Protein AF-A0A3N6ALW3-F1 (afdb_monomer_lite)

Sequence (258 aa):
MSKRPSRTIFATILTILAGVLITAQPRGPVPETGRVGLGVVLRQLGNVGIFLQTTAHPDDENSALLAMLDRGQGINTALLSATRGTGGQNEIGPELFEALSVLRTEELEAVHRFDGTEQYFARAIDFGYSFSVDETYEKWGRTETLSDYVRIIRTVRPDVIVTMRPDGEGGGEHHQAQARITGEAFRLASDPKAFPEQMKDGLRPWQARKLYYTGRYGFRGEPAAPSGITLLPVRTDVYDPLLGATYSEVGSEARSYH

Secondary structure (DSSP, 8-state):
---PPP------------------PPP-SPPSSHHHHHHHHHHHHT---EEEEEESSTT-S-HHHHHIIIIIH--EEEEEES---TTS--SSSS--HHHHHHHHHHHHHHHHHHH-PEEEE-S----S--S-HHHHHHHHTHHHHHHHHHHHHHHH--SEEEE--S--SSS-THHHHHHHHHHHHHHHTT-TTSSHHHHHTT------SEEEE-S----TTPPPPPTT----------EETTTTEEHHHHHHHHHTT-

Radius of gyration: 25.25 Å; chains: 1; bounding box: 99×44×78 Å

pLDDT: mean 89.26, std 14.79, range [43.47, 98.94]

Foldseek 3Di:
DDDDDDPPPPPPPPPPPPPPPPPVDQDAAQDCDDDLNVVLVVLLVVDDAEEEEEFAELVQDQLLVLQCQRSNRNHAYEYEHAELQQQDDDPDDDDHRVSSSVLSVVLSVRLCSRRVYHYHYFQAYCNYKAQELVVSCVRRVLLRSLLRLLLCCLVRQHQEYEAADLDDNDIPCSRNNRLVSNVVSLVCLQPCVRPVVSVVVVGHRHHHNYYYHPLFSPDPPTDHRDPPDDDDDDDQQDADVSSRHGSVSSSVSSSVSD

Structure (mmCIF, N/CA/C/O backbone):
data_AF-A0A3N6ALW3-F1
#
_entry.id   AF-A0A3N6ALW3-F1
#
loop_
_atom_site.group_PDB
_atom_site.id
_atom_site.type_symbol
_atom_site.label_atom_id
_atom_site.label_alt_id
_atom_site.label_comp_id
_atom_site.label_asym_id
_atom_site.label_entity_id
_atom_site.label_seq_id
_atom_site.pdbx_PDB_ins_code
_atom_site.Cartn_x
_atom_site.Cartn_y
_atom_site.Cartn_z
_atom_site.occupancy
_atom_site.B_iso_or_equiv
_atom_site.auth_seq_id
_atom_site.auth_comp_id
_atom_site.auth_asym_id
_atom_site.auth_atom_id
_atom_site.pdbx_PDB_model_num
ATOM 1 N N . MET A 1 1 ? 74.517 -5.606 -59.767 1.00 46.41 1 MET A N 1
ATOM 2 C CA . MET A 1 1 ? 74.178 -4.703 -58.646 1.00 46.41 1 MET A CA 1
ATOM 3 C C . MET A 1 1 ? 72.728 -4.282 -58.793 1.00 46.41 1 MET A C 1
ATOM 5 O O . MET A 1 1 ? 72.384 -3.551 -59.708 1.00 46.41 1 MET A O 1
ATOM 9 N N . SER A 1 2 ? 71.880 -4.887 -57.967 1.00 46.75 2 SER A N 1
ATOM 10 C CA . SER A 1 2 ? 70.424 -4.739 -57.932 1.00 46.75 2 SER A CA 1
ATOM 11 C C . SER A 1 2 ? 70.054 -3.756 -56.825 1.00 46.75 2 SER A C 1
ATOM 13 O O . SER A 1 2 ? 70.646 -3.846 -55.751 1.00 46.75 2 SER A O 1
ATOM 15 N N . LYS A 1 3 ? 69.079 -2.874 -57.078 1.00 43.47 3 LYS A N 1
ATOM 16 C CA . LYS A 1 3 ? 68.036 -2.475 -56.114 1.00 43.47 3 LYS A CA 1
ATOM 17 C C . LYS A 1 3 ? 66.985 -1.609 -56.820 1.00 43.47 3 LYS A C 1
ATOM 19 O O . LYS A 1 3 ? 67.232 -0.458 -57.161 1.00 43.47 3 LYS A O 1
ATOM 24 N N . ARG A 1 4 ? 65.810 -2.199 -57.065 1.00 46.75 4 ARG A N 1
ATOM 25 C CA . ARG A 1 4 ? 64.569 -1.485 -57.412 1.00 46.75 4 ARG A CA 1
ATOM 26 C C . ARG A 1 4 ? 63.990 -0.852 -56.136 1.00 46.75 4 ARG A C 1
ATOM 28 O O . ARG A 1 4 ? 64.092 -1.487 -55.085 1.00 46.75 4 ARG A O 1
ATOM 35 N N . PRO A 1 5 ? 63.348 0.326 -56.196 1.00 47.19 5 PRO A N 1
ATOM 36 C CA . PRO A 1 5 ? 62.635 0.867 -55.048 1.00 47.19 5 PRO A CA 1
ATOM 37 C C . PRO A 1 5 ? 61.315 0.104 -54.870 1.00 47.19 5 PRO A C 1
ATOM 39 O O . PRO A 1 5 ? 60.520 -0.016 -55.806 1.00 47.19 5 PRO A O 1
ATOM 42 N N . SER A 1 6 ? 61.083 -0.441 -53.676 1.00 44.31 6 SER A N 1
ATOM 43 C CA . SER A 1 6 ? 59.801 -1.035 -53.306 1.00 44.31 6 SER A CA 1
ATOM 44 C C . SER A 1 6 ? 58.776 0.076 -53.102 1.00 44.31 6 SER A C 1
ATOM 46 O O . SER A 1 6 ? 58.910 0.906 -52.204 1.00 44.31 6 SER A O 1
ATOM 48 N N . ARG A 1 7 ? 57.737 0.087 -53.935 1.00 49.50 7 ARG A N 1
ATOM 49 C CA . ARG A 1 7 ? 56.516 0.855 -53.690 1.00 49.50 7 ARG A CA 1
ATOM 50 C C . ARG A 1 7 ? 55.744 0.176 -52.563 1.00 49.50 7 ARG A C 1
ATOM 52 O O . ARG A 1 7 ? 54.985 -0.755 -52.809 1.00 49.50 7 ARG A O 1
ATOM 59 N N . THR A 1 8 ? 55.958 0.618 -51.332 1.00 50.16 8 THR A N 1
ATOM 60 C CA . THR A 1 8 ? 55.121 0.230 -50.195 1.00 50.16 8 THR A CA 1
ATOM 61 C C . THR A 1 8 ? 53.846 1.067 -50.266 1.00 50.16 8 THR A C 1
ATOM 63 O O . THR A 1 8 ? 53.831 2.235 -49.889 1.00 50.16 8 THR A O 1
ATOM 66 N N . ILE A 1 9 ? 52.788 0.496 -50.840 1.00 53.78 9 ILE A N 1
ATOM 67 C CA . ILE A 1 9 ? 51.440 1.066 -50.792 1.00 53.78 9 ILE A CA 1
ATOM 68 C C . ILE A 1 9 ? 50.956 0.886 -49.351 1.00 53.78 9 ILE A C 1
ATOM 70 O O . ILE A 1 9 ? 50.630 -0.224 -48.937 1.00 53.78 9 ILE A O 1
ATOM 74 N N . PHE A 1 10 ? 50.956 1.967 -48.574 1.00 46.72 10 PHE A N 1
ATOM 75 C CA . PHE A 1 10 ? 50.242 2.020 -47.302 1.00 46.72 10 PHE A CA 1
ATOM 76 C C . PHE A 1 10 ? 48.745 2.058 -47.628 1.00 46.72 10 PHE A C 1
ATOM 78 O O . PHE A 1 10 ? 48.198 3.097 -47.988 1.00 46.72 10 PHE A O 1
ATOM 85 N N . ALA A 1 11 ? 48.093 0.898 -47.581 1.00 48.97 11 ALA A N 1
ATOM 86 C CA . ALA A 1 11 ? 46.642 0.822 -47.594 1.00 48.97 11 ALA A CA 1
ATOM 87 C C . ALA A 1 11 ? 46.142 1.249 -46.208 1.00 48.97 11 ALA A C 1
ATOM 89 O O . ALA A 1 11 ? 46.145 0.462 -45.263 1.00 48.97 11 ALA A O 1
ATOM 90 N N . THR A 1 12 ? 45.759 2.516 -46.071 1.00 52.47 12 THR A N 1
ATOM 91 C CA . THR A 1 12 ? 45.043 3.005 -44.891 1.00 52.47 12 THR A CA 1
ATOM 92 C C . THR A 1 12 ? 43.652 2.374 -44.897 1.00 52.47 12 THR A C 1
ATOM 94 O O . THR A 1 12 ? 42.757 2.837 -45.601 1.00 52.47 12 THR A O 1
ATOM 97 N N . ILE A 1 13 ? 43.469 1.286 -44.149 1.00 54.00 13 ILE A N 1
ATOM 98 C CA . ILE A 1 13 ? 42.139 0.754 -43.839 1.00 54.00 13 ILE A CA 1
ATOM 99 C C . ILE A 1 13 ? 41.498 1.741 -42.861 1.00 54.00 13 ILE A C 1
ATOM 101 O O . ILE A 1 13 ? 41.785 1.733 -41.666 1.00 54.00 13 ILE A O 1
ATOM 105 N N . LEU A 1 14 ? 40.669 2.641 -43.387 1.00 49.53 14 LEU A N 1
ATOM 106 C CA . LEU A 1 14 ? 39.792 3.482 -42.585 1.00 49.53 14 LEU A CA 1
ATOM 107 C C . LEU A 1 14 ? 38.601 2.615 -42.159 1.00 49.53 14 LEU A C 1
ATOM 109 O O . LEU A 1 14 ? 37.596 2.524 -42.862 1.00 49.53 14 LEU A O 1
ATOM 113 N N . THR A 1 15 ? 38.733 1.919 -41.033 1.00 58.00 15 THR A N 1
ATOM 114 C CA . THR A 1 15 ? 37.607 1.226 -40.404 1.00 58.00 15 THR A CA 1
ATOM 115 C C . THR A 1 15 ? 36.643 2.296 -39.898 1.00 58.00 15 THR A C 1
ATOM 117 O O . THR A 1 15 ? 36.851 2.875 -38.833 1.00 58.00 15 THR A O 1
ATOM 120 N N . ILE A 1 16 ? 35.606 2.609 -40.678 1.00 54.50 16 ILE A N 1
ATOM 121 C CA . ILE A 1 16 ? 34.464 3.386 -40.193 1.00 54.50 16 ILE A CA 1
ATOM 122 C C . ILE A 1 16 ? 33.774 2.496 -39.161 1.00 54.50 16 ILE A C 1
ATOM 124 O O . ILE A 1 16 ? 32.975 1.624 -39.497 1.00 54.50 16 ILE A O 1
ATOM 128 N N . LEU A 1 17 ? 34.139 2.679 -37.893 1.00 54.50 17 LEU A N 1
ATOM 129 C CA . LEU A 1 17 ? 33.368 2.180 -36.771 1.00 54.50 17 LEU A CA 1
ATOM 130 C C . LEU A 1 17 ? 32.076 3.004 -36.773 1.00 54.50 17 LEU A C 1
ATOM 132 O O . LEU A 1 17 ? 32.001 4.072 -36.170 1.00 54.50 17 LEU A O 1
ATOM 136 N N . ALA A 1 18 ? 31.072 2.555 -37.527 1.00 55.16 18 ALA A N 1
ATOM 137 C CA . ALA A 1 18 ? 29.705 2.995 -37.319 1.00 55.16 18 ALA A CA 1
ATOM 138 C C . ALA A 1 18 ? 29.313 2.479 -35.933 1.00 55.16 18 ALA A C 1
ATOM 140 O O . ALA A 1 18 ? 28.797 1.373 -35.784 1.00 55.16 18 ALA A O 1
ATOM 141 N N . GLY A 1 19 ? 29.682 3.240 -34.901 1.00 55.50 19 GLY A N 1
ATOM 142 C CA . GLY A 1 19 ? 29.208 3.029 -33.552 1.00 55.50 19 GLY A CA 1
ATOM 143 C C . GLY A 1 19 ? 27.702 3.169 -33.614 1.00 55.50 19 GLY A C 1
ATOM 144 O O . GLY A 1 19 ? 27.183 4.280 -33.672 1.00 55.50 19 GLY A O 1
ATOM 145 N N . VAL A 1 20 ? 27.003 2.038 -33.667 1.00 54.72 20 VAL A N 1
ATOM 146 C CA . VAL A 1 20 ? 25.593 2.001 -33.319 1.00 54.72 20 VAL A CA 1
ATOM 147 C C . VAL A 1 20 ? 25.570 2.481 -31.878 1.00 54.72 20 VAL A C 1
ATOM 149 O O . VAL A 1 20 ? 25.956 1.753 -30.965 1.00 54.72 20 VAL A O 1
ATOM 152 N N . LEU A 1 21 ? 25.218 3.750 -31.685 1.00 52.31 21 LEU A N 1
ATOM 153 C CA . LEU A 1 21 ? 24.783 4.253 -30.397 1.00 52.31 21 LEU A CA 1
ATOM 154 C C . LEU A 1 21 ? 23.537 3.435 -30.073 1.00 52.31 21 LEU A C 1
ATOM 156 O O . LEU A 1 21 ? 22.435 3.766 -30.501 1.00 52.31 21 LEU A O 1
ATOM 160 N N . ILE A 1 22 ? 23.729 2.310 -29.385 1.00 53.75 22 ILE A N 1
ATOM 161 C CA . ILE A 1 22 ? 22.645 1.617 -28.706 1.00 53.75 22 ILE A CA 1
ATOM 162 C C . ILE A 1 22 ? 22.274 2.559 -27.570 1.00 53.75 22 ILE A C 1
ATOM 164 O O . ILE A 1 22 ? 22.795 2.471 -26.461 1.00 53.75 22 ILE A O 1
ATOM 168 N N . THR A 1 23 ? 21.427 3.536 -27.873 1.00 54.47 23 THR A N 1
ATOM 169 C CA . THR A 1 23 ? 20.693 4.243 -26.841 1.00 54.47 23 THR A CA 1
ATOM 170 C C . THR A 1 23 ? 19.782 3.187 -26.238 1.00 54.47 23 THR A C 1
ATOM 172 O O . THR A 1 23 ? 18.818 2.772 -26.883 1.00 54.47 23 THR A O 1
ATOM 175 N N . ALA A 1 24 ? 20.131 2.679 -25.057 1.00 56.66 24 ALA A N 1
ATOM 176 C CA . ALA A 1 24 ? 19.197 1.903 -24.261 1.00 56.66 24 ALA A CA 1
ATOM 177 C C . ALA A 1 24 ? 18.009 2.829 -23.987 1.00 56.66 24 ALA A C 1
ATOM 179 O O . ALA A 1 24 ? 18.107 3.739 -23.165 1.00 56.66 24 ALA A O 1
ATOM 180 N N . GLN A 1 25 ? 16.938 2.691 -24.769 1.00 60.12 25 GLN A N 1
ATOM 181 C CA . GLN A 1 25 ? 15.710 3.396 -24.451 1.00 60.12 25 GLN A CA 1
ATOM 182 C C . GLN A 1 25 ? 15.144 2.751 -23.188 1.00 60.12 25 GLN A C 1
ATOM 184 O O . GLN A 1 25 ? 15.142 1.516 -23.110 1.00 60.12 25 GLN A O 1
ATOM 189 N N . PRO A 1 26 ? 14.713 3.555 -22.202 1.00 64.06 26 PRO A N 1
ATOM 190 C CA . PRO A 1 26 ? 14.033 3.012 -21.039 1.00 64.06 26 PRO A CA 1
ATOM 191 C C . PRO A 1 26 ? 12.854 2.173 -21.529 1.00 64.06 26 PRO A C 1
ATOM 193 O O . PRO A 1 26 ? 12.164 2.559 -22.482 1.00 64.06 26 PRO A O 1
ATOM 196 N N . ARG A 1 27 ? 12.651 0.996 -20.933 1.00 71.75 27 ARG A N 1
ATOM 197 C CA . ARG A 1 27 ? 11.464 0.210 -21.256 1.00 71.75 27 ARG A CA 1
ATOM 198 C C . ARG A 1 27 ? 10.225 1.010 -20.870 1.00 71.75 27 ARG A C 1
ATOM 200 O O . ARG A 1 27 ? 10.197 1.715 -19.864 1.00 71.75 27 ARG A O 1
ATOM 207 N N . GLY A 1 28 ? 9.207 0.905 -21.715 1.00 82.44 28 GLY A N 1
ATOM 208 C CA . GLY A 1 28 ? 7.874 1.364 -21.358 1.00 82.44 28 GLY A CA 1
ATOM 209 C C . GLY A 1 28 ? 7.199 0.396 -20.379 1.00 82.44 28 GLY A C 1
ATOM 210 O O . GLY A 1 28 ? 7.732 -0.688 -20.123 1.00 82.44 28 GLY A O 1
ATOM 211 N N . PRO A 1 29 ? 6.007 0.758 -19.882 1.00 90.19 29 PRO A N 1
ATOM 212 C CA . PRO A 1 29 ? 5.190 -0.117 -19.051 1.00 90.19 29 PRO A CA 1
ATOM 213 C C . PRO A 1 29 ? 4.931 -1.488 -19.685 1.00 90.19 29 PRO A C 1
ATOM 215 O O . PRO A 1 29 ? 5.018 -1.653 -20.909 1.00 90.19 29 PRO A O 1
ATOM 218 N N . VAL A 1 30 ? 4.555 -2.468 -18.857 1.00 85.50 30 VAL A N 1
ATOM 219 C CA . VAL A 1 30 ? 4.176 -3.802 -19.341 1.00 85.50 30 VAL A CA 1
ATOM 220 C C . VAL A 1 30 ? 2.986 -3.659 -20.302 1.00 85.50 30 VAL A C 1
ATOM 222 O O . VAL A 1 30 ? 1.951 -3.126 -19.904 1.00 85.50 30 VAL A O 1
ATOM 225 N N . PRO A 1 31 ? 3.096 -4.103 -21.570 1.00 87.25 31 PRO A N 1
ATOM 226 C CA . PRO A 1 31 ? 2.033 -3.887 -22.545 1.00 87.25 31 PRO A CA 1
ATOM 227 C C . PRO A 1 31 ? 0.747 -4.629 -22.174 1.00 87.25 31 PRO A C 1
ATOM 229 O O . PRO A 1 31 ? 0.783 -5.830 -21.920 1.00 87.25 31 PRO A O 1
ATOM 232 N N . GLU A 1 32 ? -0.399 -3.954 -22.259 1.00 85.81 32 GLU A N 1
ATOM 233 C CA . GLU A 1 32 ? -1.722 -4.572 -22.050 1.00 85.81 32 GLU A CA 1
ATOM 234 C C . GLU A 1 32 ? -2.170 -5.451 -23.231 1.00 85.81 32 GLU A C 1
ATOM 236 O O . GLU A 1 32 ? -3.039 -6.310 -23.102 1.00 85.81 32 GLU A O 1
ATOM 241 N N . THR A 1 33 ? -1.570 -5.255 -24.408 1.00 87.19 33 THR A N 1
ATOM 242 C CA . THR A 1 33 ? -1.929 -5.961 -25.645 1.00 87.19 33 THR A CA 1
ATOM 243 C C . THR A 1 33 ? -0.738 -6.711 -26.245 1.00 87.19 33 THR A C 1
ATOM 245 O O . THR A 1 33 ? 0.401 -6.636 -25.777 1.00 87.19 33 THR A O 1
ATOM 248 N N . GLY A 1 34 ? -0.996 -7.483 -27.303 1.00 93.75 34 GLY A N 1
ATOM 249 C CA . GLY A 1 34 ? 0.030 -8.272 -27.980 1.00 93.75 34 GLY A CA 1
ATOM 250 C C . GLY A 1 34 ? 0.452 -9.512 -27.189 1.00 93.75 34 GLY A C 1
ATOM 251 O O . GLY A 1 34 ? -0.233 -9.963 -26.274 1.00 93.75 34 GLY A O 1
ATOM 252 N N . ARG A 1 35 ? 1.583 -10.112 -27.583 1.00 95.25 35 ARG A N 1
ATOM 253 C CA . ARG A 1 35 ? 2.032 -11.407 -27.038 1.00 95.25 35 ARG A CA 1
ATOM 254 C C . ARG A 1 35 ? 2.342 -11.353 -25.541 1.00 95.25 35 ARG A C 1
ATOM 256 O O . ARG A 1 35 ? 2.028 -12.308 -24.841 1.00 95.25 35 ARG A O 1
ATOM 263 N N . VAL A 1 36 ? 2.955 -10.261 -25.078 1.00 94.62 36 VAL A N 1
ATOM 264 C CA . VAL A 1 36 ? 3.310 -10.069 -23.663 1.00 94.62 36 VAL A CA 1
ATOM 265 C C . VAL A 1 36 ? 2.048 -9.868 -22.829 1.00 94.62 36 VAL A C 1
ATOM 267 O O . VAL A 1 36 ? 1.820 -10.651 -21.911 1.00 94.62 36 VAL A O 1
ATOM 270 N N . GLY A 1 37 ? 1.186 -8.916 -23.209 1.00 94.62 37 GLY A N 1
ATOM 271 C CA . GLY A 1 37 ? -0.070 -8.649 -22.502 1.00 94.62 37 GLY A CA 1
ATOM 272 C C . GLY A 1 37 ? -0.985 -9.867 -22.425 1.00 94.62 37 GLY A C 1
ATOM 273 O O . GLY A 1 37 ? -1.439 -10.230 -21.344 1.00 94.62 37 GLY A O 1
ATOM 274 N N . LEU A 1 38 ? -1.161 -10.595 -23.536 1.00 95.94 38 LEU A N 1
ATOM 275 C CA . LEU A 1 38 ? -1.908 -11.857 -23.529 1.00 95.94 38 LEU A CA 1
ATOM 276 C C . LEU A 1 38 ? -1.298 -12.878 -22.556 1.00 95.94 38 LEU A C 1
ATOM 278 O O . LEU A 1 38 ? -2.030 -13.563 -21.848 1.00 95.94 38 LEU A O 1
ATOM 282 N N . GLY A 1 39 ? 0.031 -12.990 -22.512 1.00 96.31 39 GLY A N 1
ATOM 283 C CA . GLY A 1 39 ? 0.712 -13.896 -21.589 1.00 96.31 39 GLY A CA 1
ATOM 284 C C . GLY A 1 39 ? 0.477 -13.541 -20.118 1.00 96.31 39 GLY A C 1
ATOM 285 O O . GLY A 1 39 ? 0.258 -14.445 -19.315 1.00 96.31 39 GLY A O 1
ATOM 286 N N . VAL A 1 40 ? 0.472 -12.249 -19.771 1.00 96.44 40 VAL A N 1
ATOM 287 C CA . VAL A 1 40 ? 0.168 -11.773 -18.409 1.00 96.44 40 VAL A CA 1
ATOM 288 C C . VAL A 1 40 ? -1.283 -12.082 -18.045 1.00 96.44 40 VAL A C 1
ATOM 290 O O . VAL A 1 40 ? -1.529 -12.702 -17.012 1.00 96.44 40 VAL A O 1
ATOM 293 N N . VAL A 1 41 ? -2.236 -11.775 -18.930 1.00 95.31 41 VAL A N 1
ATOM 294 C CA . VAL A 1 41 ? -3.659 -12.087 -18.708 1.00 95.31 41 VAL A CA 1
ATOM 295 C C . VAL A 1 41 ? -3.876 -13.590 -18.498 1.00 95.31 41 VAL A C 1
ATOM 297 O O . VAL A 1 41 ? -4.624 -13.996 -17.612 1.00 95.31 41 VAL A O 1
ATOM 300 N N . LEU A 1 42 ? -3.189 -14.447 -19.262 1.00 95.69 42 LEU A N 1
ATOM 301 C CA . LEU A 1 42 ? -3.264 -15.900 -19.073 1.00 95.69 42 LEU A CA 1
ATOM 302 C C . LEU A 1 42 ? -2.717 -16.357 -17.709 1.00 95.69 42 LEU A C 1
ATOM 304 O O . LEU A 1 42 ? -3.247 -17.317 -17.152 1.00 95.69 42 LEU A O 1
ATOM 308 N N . ARG A 1 43 ? -1.693 -15.688 -17.155 1.00 95.44 43 ARG A N 1
ATOM 309 C CA . ARG A 1 43 ? -1.208 -15.955 -15.787 1.00 95.44 43 ARG A CA 1
ATOM 310 C C . ARG A 1 43 ? -2.258 -15.577 -14.748 1.00 95.44 43 ARG A C 1
ATOM 312 O O . ARG A 1 43 ? -2.547 -16.385 -13.870 1.00 95.44 43 ARG A O 1
ATOM 319 N N . GLN A 1 44 ? -2.852 -14.394 -14.886 1.00 95.38 44 GLN A N 1
ATOM 320 C CA . GLN A 1 44 ? -3.879 -13.887 -13.971 1.00 95.38 44 GLN A CA 1
ATOM 321 C C . GLN A 1 44 ? -5.142 -14.759 -13.980 1.00 95.38 44 GLN A C 1
ATOM 323 O O . GLN A 1 44 ? -5.686 -15.058 -12.925 1.00 95.38 44 GLN A O 1
ATOM 328 N N . LEU A 1 45 ? -5.567 -15.278 -15.139 1.00 95.69 45 LEU A N 1
ATOM 329 C CA . LEU A 1 45 ? -6.699 -16.217 -15.221 1.00 95.69 45 LEU A CA 1
ATOM 330 C C . LEU A 1 45 ? -6.487 -17.509 -14.415 1.00 95.69 45 LEU A C 1
ATOM 332 O O . LEU A 1 45 ? -7.455 -18.148 -14.004 1.00 95.69 45 LEU A O 1
ATOM 336 N N . GLY A 1 46 ? -5.233 -17.918 -14.216 1.00 93.25 46 GLY A N 1
ATOM 337 C CA . GLY A 1 46 ? -4.875 -19.112 -13.453 1.00 93.25 46 GLY A CA 1
ATOM 338 C C . GLY A 1 46 ? -4.834 -18.903 -11.940 1.00 93.25 46 GLY A C 1
ATOM 339 O O . GLY A 1 46 ? -4.535 -19.855 -11.216 1.00 93.25 46 GLY A O 1
ATOM 340 N N . ASN A 1 47 ? -5.097 -17.690 -11.450 1.00 95.06 47 ASN A N 1
ATOM 341 C CA . ASN A 1 47 ? -4.898 -17.326 -10.058 1.00 95.06 47 ASN A CA 1
ATOM 342 C C . ASN A 1 47 ? -6.080 -16.504 -9.523 1.00 95.06 47 ASN A C 1
ATOM 344 O O . ASN A 1 47 ? -6.722 -15.739 -10.232 1.00 95.06 47 ASN A O 1
ATOM 348 N N . VAL A 1 48 ? -6.391 -16.693 -8.244 1.00 95.06 48 VAL A N 1
ATOM 349 C CA . VAL A 1 48 ? -7.455 -15.959 -7.536 1.00 95.06 48 VAL A CA 1
ATOM 350 C C . VAL A 1 48 ? -6.943 -15.307 -6.256 1.00 95.06 48 VAL A C 1
ATOM 352 O O . VAL A 1 48 ? -7.728 -14.731 -5.508 1.00 95.06 48 VAL A O 1
ATOM 355 N N . GLY A 1 49 ? -5.644 -15.439 -5.982 1.00 97.69 49 GLY A N 1
ATOM 356 C CA . GLY A 1 49 ? -5.011 -14.839 -4.824 1.00 97.69 49 GLY A CA 1
ATOM 357 C C . GLY A 1 49 ? -5.022 -13.322 -4.931 1.00 97.69 49 GLY A C 1
ATOM 358 O O . GLY A 1 49 ? -4.806 -12.765 -6.010 1.00 97.69 49 GLY A O 1
ATOM 359 N N . ILE A 1 50 ? -5.252 -12.673 -3.794 1.00 98.62 50 ILE A N 1
ATOM 360 C CA . ILE A 1 50 ? -5.216 -11.215 -3.684 1.00 98.62 50 ILE A CA 1
ATOM 361 C C . ILE A 1 50 ? -4.171 -10.820 -2.643 1.00 98.62 50 ILE A C 1
ATOM 363 O O . ILE A 1 50 ? -4.160 -11.331 -1.518 1.00 98.62 50 ILE A O 1
ATOM 367 N N . PHE A 1 51 ? -3.292 -9.901 -3.015 1.00 98.81 51 PHE A N 1
ATOM 368 C CA . PHE A 1 51 ? -2.247 -9.357 -2.162 1.00 98.81 51 PHE A CA 1
ATOM 369 C C . PHE A 1 51 ? -2.494 -7.871 -1.917 1.00 98.81 51 PHE A C 1
ATOM 371 O O . PHE A 1 51 ? -2.761 -7.129 -2.854 1.00 98.81 51 PHE A O 1
ATOM 378 N N . LEU A 1 52 ? -2.378 -7.433 -0.664 1.00 98.94 52 LEU A N 1
ATOM 379 C CA . LEU A 1 52 ? -2.453 -6.019 -0.298 1.00 98.94 52 LEU A CA 1
ATOM 380 C C . LEU A 1 52 ? -1.130 -5.575 0.326 1.00 98.94 52 LEU A C 1
ATOM 382 O O . LEU A 1 52 ? -0.712 -6.131 1.344 1.00 98.94 52 LEU A O 1
ATOM 386 N N . GLN A 1 53 ? -0.502 -4.547 -0.236 1.00 98.75 53 GLN A N 1
ATOM 387 C CA . GLN A 1 53 ? 0.531 -3.784 0.460 1.00 98.75 53 GLN A CA 1
ATOM 388 C C . GLN A 1 53 ? -0.100 -2.551 1.112 1.00 98.75 53 GLN A C 1
ATOM 390 O O . GLN A 1 53 ? -0.959 -1.910 0.515 1.00 98.75 53 GLN A O 1
ATOM 395 N N . THR A 1 54 ? 0.323 -2.196 2.322 1.00 98.69 54 THR A N 1
ATOM 396 C CA . THR A 1 54 ? -0.041 -0.919 2.948 1.00 98.69 54 THR A CA 1
ATOM 397 C C . THR A 1 54 ? 1.198 -0.062 3.206 1.00 98.69 54 THR A C 1
ATOM 399 O O . THR A 1 54 ? 2.232 -0.555 3.678 1.00 98.69 54 THR A O 1
ATOM 402 N N . THR A 1 55 ? 1.106 1.228 2.888 1.00 97.31 55 THR A N 1
ATOM 403 C CA . THR A 1 55 ? 2.192 2.215 3.009 1.00 97.31 55 THR A CA 1
ATOM 404 C C . THR A 1 55 ? 1.696 3.523 3.619 1.00 97.31 55 THR A C 1
ATOM 406 O O . THR A 1 55 ? 0.493 3.703 3.816 1.00 97.31 55 THR A O 1
ATOM 409 N N . ALA A 1 56 ? 2.598 4.443 3.971 1.00 96.62 56 ALA A N 1
ATOM 410 C CA . ALA A 1 56 ? 2.173 5.761 4.439 1.00 96.62 56 ALA A CA 1
ATOM 411 C C . ALA A 1 56 ? 2.053 6.752 3.279 1.00 96.62 56 ALA A C 1
ATOM 413 O O . ALA A 1 56 ? 1.077 7.509 3.209 1.00 96.62 56 ALA A O 1
ATOM 414 N N . HIS A 1 57 ? 3.024 6.722 2.371 1.00 96.38 57 HIS A N 1
ATOM 415 C CA . HIS A 1 57 ? 3.195 7.686 1.294 1.00 96.38 57 HIS A CA 1
ATOM 416 C C . HIS A 1 57 ? 3.206 6.977 -0.071 1.00 96.38 57 HIS A C 1
ATOM 418 O O . HIS A 1 57 ? 3.487 5.774 -0.139 1.00 96.38 57 HIS A O 1
ATOM 424 N N . PRO A 1 58 ? 2.884 7.685 -1.169 1.00 95.62 58 PRO A N 1
ATOM 425 C CA . PRO A 1 58 ? 3.417 7.325 -2.490 1.00 95.62 58 PRO A CA 1
ATOM 426 C C . PRO A 1 58 ? 4.949 7.255 -2.397 1.00 95.62 58 PRO A C 1
ATOM 428 O O . PRO A 1 58 ? 5.470 8.057 -1.645 1.00 95.62 58 PRO A O 1
ATOM 431 N N . ASP A 1 59 ? 5.647 6.384 -3.135 1.00 92.75 59 ASP A N 1
ATOM 432 C CA . ASP A 1 59 ? 7.110 6.107 -3.091 1.00 92.75 59 ASP A CA 1
ATOM 433 C C . ASP A 1 59 ? 7.590 5.031 -2.090 1.00 92.75 59 ASP A C 1
ATOM 435 O O . ASP A 1 59 ? 8.703 4.490 -2.224 1.00 92.75 59 ASP A O 1
ATOM 439 N N . ASP A 1 60 ? 6.731 4.664 -1.136 1.00 94.62 60 ASP A N 1
ATOM 440 C CA . ASP A 1 60 ? 6.967 3.591 -0.165 1.00 94.62 60 ASP A CA 1
ATOM 441 C C . ASP A 1 60 ? 6.695 2.190 -0.755 1.00 94.62 60 ASP A C 1
ATOM 443 O O . ASP A 1 60 ? 7.026 1.164 -0.140 1.00 94.62 60 ASP A O 1
ATOM 447 N N . GLU A 1 61 ? 6.014 2.102 -1.901 1.00 95.38 61 GLU A N 1
ATOM 448 C CA . GLU A 1 61 ? 5.614 0.826 -2.479 1.00 95.38 61 GLU A CA 1
ATOM 449 C C . GLU A 1 61 ? 6.813 -0.009 -2.935 1.00 95.38 61 GLU A C 1
ATOM 451 O O . GLU A 1 61 ? 7.853 0.491 -3.366 1.00 95.38 61 GLU A O 1
ATOM 456 N N . ASN A 1 62 ? 6.681 -1.335 -2.847 1.00 95.25 62 ASN A N 1
ATOM 457 C CA . ASN A 1 62 ? 7.723 -2.225 -3.340 1.00 95.25 62 ASN A CA 1
ATOM 458 C C . ASN A 1 62 ? 7.378 -2.658 -4.767 1.00 95.25 62 ASN A C 1
ATOM 460 O O . ASN A 1 62 ? 6.888 -3.767 -4.982 1.00 95.25 62 ASN A O 1
ATOM 464 N N . SER A 1 63 ? 7.644 -1.790 -5.744 1.00 95.88 63 SER A N 1
ATOM 465 C CA . SER A 1 63 ? 7.244 -2.000 -7.144 1.00 95.88 63 SER A CA 1
ATOM 466 C C . SER A 1 63 ? 7.804 -3.306 -7.732 1.00 95.88 63 SER A C 1
ATOM 468 O O . SER A 1 63 ? 7.148 -3.966 -8.531 1.00 95.88 63 SER A O 1
ATOM 470 N N . ALA A 1 64 ? 8.990 -3.750 -7.295 1.00 96.44 64 ALA A N 1
ATOM 471 C CA . ALA A 1 64 ? 9.568 -5.025 -7.729 1.00 96.44 64 ALA A CA 1
ATOM 472 C C . ALA A 1 64 ? 8.797 -6.243 -7.187 1.00 96.44 64 ALA A C 1
ATOM 474 O O . ALA A 1 64 ? 8.587 -7.221 -7.906 1.00 96.44 64 ALA A O 1
ATOM 475 N N . LEU A 1 65 ? 8.371 -6.195 -5.921 1.00 97.25 65 LEU A N 1
ATOM 476 C CA . LEU A 1 65 ? 7.514 -7.218 -5.323 1.00 97.25 65 LEU A CA 1
ATOM 477 C C . LEU A 1 65 ? 6.144 -7.243 -6.005 1.00 97.25 65 LEU A C 1
ATOM 479 O O . LEU A 1 65 ? 5.670 -8.319 -6.363 1.00 97.25 65 LEU A O 1
ATOM 483 N N . LEU A 1 66 ? 5.538 -6.074 -6.200 1.00 97.88 66 LEU A N 1
ATOM 484 C CA . LEU A 1 66 ? 4.232 -5.940 -6.838 1.00 97.88 66 LEU A CA 1
ATOM 485 C C . LEU A 1 66 ? 4.262 -6.483 -8.274 1.00 97.88 66 LEU A C 1
ATOM 487 O O . LEU A 1 66 ? 3.464 -7.356 -8.608 1.00 97.88 66 LEU A O 1
ATOM 491 N N . ALA A 1 67 ? 5.270 -6.107 -9.069 1.00 97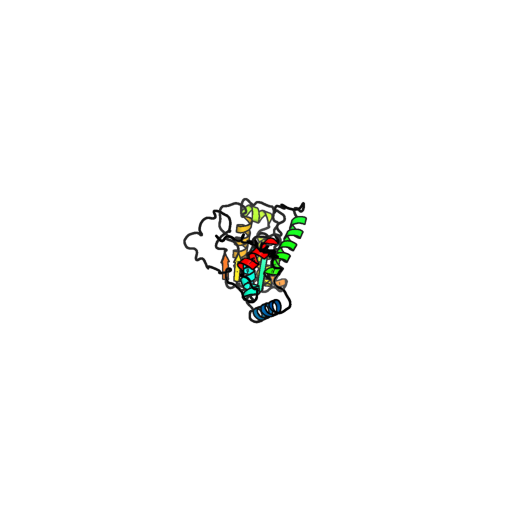.38 67 ALA A N 1
ATOM 492 C CA . ALA A 1 67 ? 5.446 -6.622 -10.426 1.00 97.38 67 ALA A CA 1
ATOM 493 C C . ALA A 1 67 ? 5.684 -8.142 -10.449 1.00 97.38 67 ALA A C 1
ATOM 495 O O . ALA A 1 67 ? 5.172 -8.844 -11.321 1.00 97.38 67 ALA A O 1
ATOM 496 N N . MET A 1 68 ? 6.439 -8.682 -9.486 1.00 98.00 68 MET A N 1
ATOM 497 C CA . MET A 1 68 ? 6.617 -10.130 -9.364 1.00 98.00 68 MET A CA 1
ATOM 498 C C . MET A 1 68 ? 5.289 -10.846 -9.101 1.00 98.00 68 MET A C 1
ATOM 500 O O . MET A 1 68 ? 5.041 -11.902 -9.686 1.00 98.00 68 MET A O 1
ATOM 504 N N . LEU A 1 69 ? 4.458 -10.310 -8.209 1.00 98.12 69 LEU A N 1
ATOM 505 C CA . LEU A 1 69 ? 3.200 -10.937 -7.814 1.00 98.12 69 LEU A CA 1
ATOM 506 C C . LEU A 1 69 ? 2.161 -10.856 -8.937 1.00 98.12 69 LEU A C 1
ATOM 508 O O . LEU A 1 69 ? 1.670 -11.903 -9.357 1.00 98.12 69 LEU A O 1
ATOM 512 N N . ASP A 1 70 ? 1.884 -9.671 -9.475 1.00 97.62 70 ASP A N 1
ATOM 513 C CA . ASP A 1 70 ? 0.865 -9.502 -10.517 1.00 97.62 70 ASP A CA 1
ATOM 514 C C . ASP A 1 70 ? 1.366 -9.965 -11.886 1.00 97.62 70 ASP A C 1
ATOM 516 O O . ASP A 1 70 ? 0.889 -10.963 -12.432 1.00 97.62 70 ASP A O 1
ATOM 520 N N . ARG A 1 71 ? 2.405 -9.316 -12.421 1.00 96.50 71 ARG A N 1
ATOM 521 C CA . ARG A 1 71 ? 2.897 -9.606 -13.778 1.00 96.50 71 ARG A CA 1
ATOM 522 C C . ARG A 1 71 ? 3.543 -10.985 -13.875 1.00 96.50 71 ARG A C 1
ATOM 524 O O . ARG A 1 71 ? 3.383 -11.677 -14.884 1.00 96.50 71 ARG A O 1
ATOM 531 N N . GLY A 1 72 ? 4.275 -11.390 -12.838 1.00 96.50 72 GLY A N 1
ATOM 532 C CA . GLY A 1 72 ? 4.998 -12.661 -12.788 1.00 96.50 72 GLY A CA 1
ATOM 533 C C . GLY A 1 72 ? 4.134 -13.865 -12.412 1.00 96.50 72 GLY A C 1
ATOM 534 O O . GLY A 1 72 ? 4.173 -14.893 -13.092 1.00 96.50 72 GLY A O 1
ATOM 535 N N . GLN A 1 73 ? 3.356 -13.755 -11.332 1.00 96.75 73 GLN A N 1
ATOM 536 C CA . GLN A 1 73 ? 2.611 -14.874 -10.733 1.00 96.75 73 GLN A CA 1
ATOM 537 C C . GLN A 1 73 ? 1.090 -14.804 -10.953 1.00 96.75 73 GLN A C 1
ATOM 539 O O . GLN A 1 73 ? 0.380 -15.745 -10.585 1.00 96.75 73 GLN A O 1
ATOM 544 N N . GLY A 1 74 ? 0.584 -13.727 -11.558 1.00 97.12 74 GLY A N 1
ATOM 545 C CA . GLY A 1 74 ? -0.841 -13.526 -11.812 1.00 97.12 74 GLY A CA 1
ATOM 546 C C . GLY A 1 74 ? -1.670 -13.217 -10.563 1.00 97.12 74 GLY A C 1
ATOM 547 O O . GLY A 1 74 ? -2.880 -13.391 -10.596 1.00 97.12 74 GLY A O 1
ATOM 548 N N . ILE A 1 75 ? -1.046 -12.842 -9.445 1.00 98.31 75 ILE A N 1
ATOM 549 C CA . ILE A 1 75 ? -1.739 -12.500 -8.195 1.00 98.31 75 ILE A CA 1
ATOM 550 C C . ILE A 1 75 ? -2.255 -11.070 -8.306 1.00 98.31 75 ILE A C 1
ATOM 552 O O . ILE A 1 75 ? -1.454 -10.168 -8.505 1.00 98.31 75 ILE A O 1
ATOM 556 N N . ASN A 1 76 ? -3.548 -10.845 -8.078 1.00 98.06 76 ASN A N 1
ATOM 557 C CA . ASN A 1 76 ? -4.081 -9.484 -8.068 1.00 98.06 76 ASN A CA 1
ATOM 558 C C . ASN A 1 76 ? -3.465 -8.703 -6.901 1.00 98.06 76 ASN A C 1
ATOM 560 O O . ASN A 1 76 ? -3.571 -9.126 -5.743 1.00 98.06 76 ASN A O 1
ATOM 564 N N . THR A 1 77 ? -2.834 -7.571 -7.190 1.00 98.69 77 THR A N 1
ATOM 565 C CA . THR A 1 77 ? -2.215 -6.712 -6.182 1.00 98.69 77 THR A CA 1
ATOM 566 C C . THR A 1 77 ? -3.030 -5.443 -5.964 1.00 98.69 77 THR A C 1
ATOM 568 O O . THR A 1 77 ? -3.553 -4.839 -6.896 1.00 98.69 77 THR A O 1
ATOM 571 N N . ALA A 1 78 ? -3.102 -5.015 -4.709 1.00 98.75 78 ALA A N 1
ATOM 572 C CA . ALA A 1 78 ? -3.603 -3.708 -4.315 1.00 98.75 78 ALA A CA 1
ATOM 573 C C . ALA A 1 78 ? -2.586 -3.012 -3.404 1.00 98.75 78 ALA A C 1
ATOM 575 O O . ALA A 1 78 ? -1.861 -3.666 -2.643 1.00 98.75 78 ALA A O 1
ATOM 576 N N . LEU A 1 79 ? -2.568 -1.686 -3.451 1.00 98.81 79 LEU A N 1
ATOM 577 C CA . LEU A 1 79 ? -1.790 -0.823 -2.575 1.00 98.81 79 LEU A CA 1
ATOM 578 C C . LEU A 1 79 ? -2.749 0.099 -1.821 1.00 98.81 79 LEU A C 1
ATOM 580 O O . LEU A 1 79 ? -3.635 0.704 -2.410 1.00 98.81 79 LEU A O 1
ATOM 584 N N . LEU A 1 80 ? -2.594 0.186 -0.502 1.00 98.81 80 LEU A N 1
ATOM 585 C CA . LEU A 1 80 ? -3.281 1.169 0.330 1.00 98.81 80 LEU A CA 1
ATOM 586 C C . LEU A 1 80 ? -2.255 2.119 0.938 1.00 98.81 80 LEU A C 1
ATOM 588 O O . LEU A 1 80 ? -1.546 1.746 1.873 1.00 98.81 80 LEU A O 1
ATOM 592 N N . SER A 1 81 ? -2.226 3.355 0.458 1.00 98.50 81 SER A N 1
ATOM 593 C CA . SER A 1 81 ? -1.418 4.416 1.056 1.00 98.50 81 SER A CA 1
ATOM 594 C C . SER A 1 81 ? -2.244 5.187 2.084 1.00 98.50 81 SER A C 1
ATOM 596 O O . SER A 1 81 ? -3.397 5.547 1.837 1.00 98.50 81 SER A O 1
ATOM 598 N N . ALA A 1 82 ? -1.675 5.454 3.262 1.00 98.44 82 ALA A N 1
ATOM 599 C CA . ALA A 1 82 ? -2.355 6.250 4.283 1.00 98.44 82 ALA A CA 1
ATOM 600 C C . ALA A 1 82 ? -2.698 7.651 3.756 1.00 98.44 82 ALA A C 1
ATOM 602 O O . ALA A 1 82 ? -3.794 8.149 4.002 1.00 98.44 82 ALA A O 1
ATOM 603 N N . THR A 1 83 ? -1.765 8.251 3.017 1.00 98.12 83 THR A N 1
ATOM 604 C CA . THR A 1 83 ? -1.824 9.634 2.547 1.00 98.12 83 THR A CA 1
ATOM 605 C C . THR A 1 83 ? -1.603 9.727 1.038 1.00 98.12 83 THR A C 1
ATOM 607 O O . THR A 1 83 ? -1.140 8.781 0.402 1.00 98.12 83 THR A O 1
ATOM 610 N N . ARG A 1 84 ? -1.873 10.909 0.474 1.00 97.19 84 ARG A N 1
ATOM 611 C CA . ARG A 1 84 ? -1.523 11.273 -0.912 1.00 97.19 84 ARG A CA 1
ATOM 612 C C . ARG A 1 84 ? -0.196 12.034 -1.034 1.00 97.19 84 ARG A C 1
ATOM 614 O O . ARG A 1 84 ? 0.103 12.574 -2.091 1.00 97.19 84 ARG A O 1
ATOM 621 N N . GLY A 1 85 ? 0.595 12.114 0.039 1.00 96.06 85 GLY A N 1
ATOM 622 C CA . GLY A 1 85 ? 1.912 12.753 -0.005 1.00 96.06 85 GLY A CA 1
ATOM 623 C C . GLY A 1 85 ? 1.905 14.289 -0.075 1.00 96.06 85 GLY A C 1
ATOM 624 O O . GLY A 1 85 ? 2.865 14.864 -0.584 1.00 96.06 85 GLY A O 1
ATOM 625 N N . THR A 1 86 ? 0.847 14.959 0.412 1.00 94.75 86 THR A N 1
ATOM 626 C CA . THR A 1 86 ? 0.713 16.437 0.491 1.00 94.75 86 THR A CA 1
ATOM 627 C C . THR A 1 86 ? 1.892 17.141 1.168 1.00 94.75 86 THR A C 1
ATOM 629 O O . THR A 1 86 ? 2.182 18.290 0.848 1.00 94.75 86 THR A O 1
ATOM 632 N N . GLY A 1 87 ? 2.522 16.492 2.149 1.00 93.56 87 GLY A N 1
ATOM 633 C CA . GLY A 1 87 ? 3.559 17.070 3.007 1.00 93.56 87 GLY A CA 1
ATOM 634 C C . GLY A 1 87 ? 4.983 16.851 2.498 1.00 93.56 87 GLY A C 1
ATOM 635 O O . GLY A 1 87 ? 5.934 17.216 3.190 1.00 93.56 87 GLY A O 1
ATOM 636 N N . GLY A 1 88 ? 5.125 16.237 1.320 1.00 91.06 88 GLY A N 1
ATOM 637 C CA . GLY A 1 88 ? 6.406 15.956 0.689 1.00 91.06 88 GLY A CA 1
ATOM 638 C C . GLY A 1 88 ? 7.101 17.192 0.117 1.00 91.06 88 GLY A C 1
ATOM 639 O O . GLY A 1 88 ? 6.557 18.296 0.068 1.00 91.06 88 GLY A O 1
ATOM 640 N N . GLN A 1 89 ? 8.334 16.976 -0.332 1.00 89.88 89 GLN A N 1
ATOM 641 C CA . GLN A 1 89 ? 9.117 17.956 -1.082 1.00 89.88 89 GLN A CA 1
ATOM 642 C C . GLN A 1 89 ? 8.912 17.742 -2.586 1.00 89.88 89 GLN A C 1
ATOM 644 O O . GLN A 1 89 ? 8.671 16.619 -3.021 1.00 89.88 89 GLN A O 1
ATOM 649 N N . ASN A 1 90 ? 9.027 18.815 -3.368 1.00 91.62 90 ASN A N 1
ATOM 650 C CA . ASN A 1 90 ? 9.030 18.769 -4.828 1.00 91.62 90 ASN A CA 1
ATOM 651 C C . ASN A 1 90 ? 10.325 19.413 -5.333 1.00 91.62 90 ASN A C 1
ATOM 653 O O . ASN A 1 90 ? 10.527 20.617 -5.185 1.00 91.62 90 ASN A O 1
ATOM 657 N N . GLU A 1 91 ? 11.222 18.597 -5.885 1.00 88.06 91 GLU A N 1
ATOM 658 C CA . GLU A 1 91 ? 12.565 19.031 -6.295 1.00 88.06 91 GLU A CA 1
ATOM 659 C C . GLU A 1 91 ? 12.601 19.642 -7.704 1.00 88.06 91 GLU A C 1
ATOM 661 O O . GLU A 1 91 ? 13.554 20.336 -8.061 1.00 88.06 91 GLU A O 1
ATOM 666 N N . ILE A 1 92 ? 11.583 19.375 -8.526 1.00 88.75 92 ILE A N 1
ATOM 667 C CA . ILE A 1 92 ? 11.595 19.689 -9.964 1.00 88.75 92 ILE A CA 1
ATOM 668 C C . ILE A 1 92 ? 10.474 20.637 -10.397 1.00 88.75 92 ILE A C 1
ATOM 670 O O . ILE A 1 92 ? 10.494 21.121 -11.530 1.00 88.75 92 ILE A O 1
ATOM 674 N N . GLY A 1 93 ? 9.516 20.922 -9.514 1.00 91.44 93 GLY A N 1
ATOM 675 C CA . GLY A 1 93 ? 8.328 21.710 -9.817 1.00 91.44 93 GLY A CA 1
ATOM 676 C C . GLY A 1 93 ? 7.844 22.577 -8.649 1.00 91.44 93 GLY A C 1
ATOM 677 O O . GLY A 1 93 ? 8.339 22.470 -7.526 1.00 91.44 93 GLY A O 1
ATOM 678 N N . PRO A 1 94 ? 6.899 23.496 -8.915 1.00 95.00 94 PRO A N 1
ATOM 679 C CA . PRO A 1 94 ? 6.350 24.399 -7.907 1.00 95.00 94 PRO A CA 1
ATOM 680 C C . PRO A 1 94 ? 5.184 23.805 -7.097 1.00 95.00 94 PRO A C 1
ATOM 682 O O . PRO A 1 94 ? 4.694 24.470 -6.183 1.00 95.00 94 PRO A O 1
ATOM 685 N N . GLU A 1 95 ? 4.678 22.618 -7.444 1.00 95.19 95 GLU A N 1
ATOM 686 C CA . GLU A 1 95 ? 3.509 22.019 -6.796 1.00 95.19 95 GLU A CA 1
ATOM 687 C C . GLU A 1 95 ? 3.815 21.658 -5.339 1.00 95.19 95 GLU A C 1
ATOM 689 O O . GLU A 1 95 ? 4.785 20.960 -5.051 1.00 95.19 95 GLU A O 1
ATOM 694 N N . LEU A 1 96 ? 2.948 22.099 -4.425 1.00 92.94 96 LEU A N 1
ATOM 695 C CA . LEU A 1 96 ? 3.000 21.821 -2.989 1.00 92.94 96 LEU A CA 1
ATOM 696 C C . LEU A 1 96 ? 1.594 21.478 -2.479 1.00 92.94 96 LEU A C 1
ATOM 698 O O . LEU A 1 96 ? 0.597 21.784 -3.141 1.00 92.94 96 LEU A O 1
ATOM 702 N N . PHE A 1 97 ? 1.513 20.869 -1.294 1.00 93.12 97 PHE 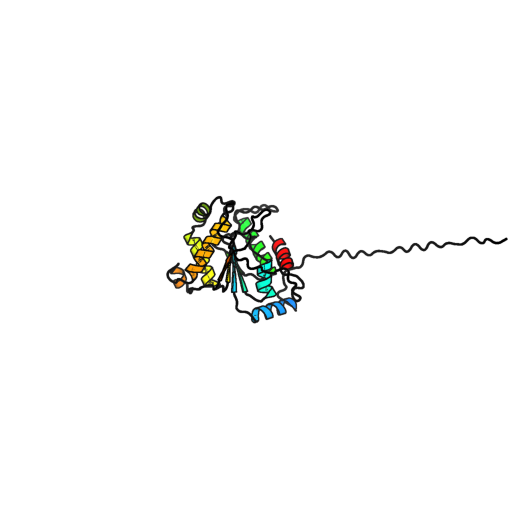A N 1
ATOM 703 C CA . PHE A 1 97 ? 0.254 20.563 -0.607 1.00 93.12 97 PHE A CA 1
ATOM 704 C C . PHE A 1 97 ? -0.724 19.774 -1.498 1.00 93.12 97 PHE A C 1
ATOM 706 O O . PHE A 1 97 ? -0.381 18.705 -2.004 1.00 93.12 97 PHE A O 1
ATOM 713 N N . GLU A 1 98 ? -1.945 20.262 -1.708 1.00 94.56 98 GLU A N 1
ATOM 714 C CA . GLU A 1 98 ? -2.973 19.567 -2.483 1.00 94.56 98 GLU A CA 1
ATOM 715 C C . GLU A 1 98 ? -2.583 19.393 -3.954 1.00 94.56 98 GLU A C 1
ATOM 717 O O . GLU A 1 98 ? -2.873 18.350 -4.541 1.00 94.56 98 GLU A O 1
ATOM 722 N N . ALA A 1 99 ? -1.889 20.373 -4.546 1.00 95.50 99 ALA A N 1
ATOM 723 C CA . ALA A 1 99 ? -1.394 20.255 -5.917 1.00 95.50 99 ALA A CA 1
ATOM 724 C C . ALA A 1 99 ? -0.365 19.122 -6.030 1.00 95.50 99 ALA A C 1
ATOM 726 O O . ALA A 1 99 ? -0.420 18.331 -6.971 1.00 95.50 99 ALA A O 1
ATOM 727 N N . LEU A 1 100 ? 0.505 18.989 -5.022 1.00 95.44 100 LEU A N 1
ATOM 728 C CA . LEU A 1 100 ? 1.459 17.886 -4.947 1.00 95.44 100 LEU A CA 1
ATOM 729 C C . LEU A 1 100 ? 0.748 16.538 -4.780 1.00 95.44 100 LEU A C 1
ATOM 731 O O . LEU A 1 100 ? 1.150 15.558 -5.388 1.00 95.44 100 LEU A O 1
ATOM 735 N N . SER A 1 101 ? -0.353 16.471 -4.030 1.00 95.06 101 SER A N 1
ATOM 736 C CA . SER A 1 101 ? -1.140 15.233 -3.934 1.00 95.06 101 SER A CA 1
ATOM 737 C C . SER A 1 101 ? -1.761 14.780 -5.244 1.00 95.06 101 SER A C 1
ATOM 739 O O . SER A 1 101 ? -1.853 13.576 -5.477 1.00 95.06 101 SER A O 1
ATOM 741 N N . VAL A 1 102 ? -2.203 15.712 -6.089 1.00 95.88 102 VAL A N 1
ATOM 742 C CA . VAL A 1 102 ? -2.680 15.366 -7.434 1.00 95.88 102 VAL A CA 1
ATOM 743 C C . VAL A 1 102 ? -1.522 14.809 -8.254 1.00 95.88 102 VAL A C 1
ATOM 745 O O . VAL A 1 102 ? -1.654 13.720 -8.805 1.00 95.88 102 VAL A O 1
ATOM 748 N N . LEU A 1 103 ? -0.378 15.500 -8.258 1.00 95.69 103 LEU A N 1
ATOM 749 C CA . LEU A 1 103 ? 0.820 15.063 -8.974 1.00 95.69 103 LEU A CA 1
ATOM 750 C C . LEU A 1 103 ? 1.264 13.657 -8.540 1.00 95.69 103 LEU A C 1
ATOM 752 O O . LEU A 1 103 ? 1.330 12.761 -9.374 1.00 95.69 103 LEU A O 1
ATOM 756 N N . ARG A 1 104 ? 1.445 13.427 -7.236 1.00 96.06 104 ARG A N 1
ATOM 757 C CA . ARG A 1 104 ? 1.890 12.134 -6.690 1.00 96.06 104 ARG A CA 1
ATOM 758 C C . ARG A 1 104 ? 0.879 11.008 -6.865 1.00 96.06 104 ARG A C 1
ATOM 760 O O . ARG A 1 104 ? 1.246 9.837 -6.872 1.00 96.06 104 ARG A O 1
ATOM 767 N N . THR A 1 105 ? -0.404 11.343 -6.998 1.00 96.06 105 THR A N 1
ATOM 768 C CA . THR A 1 105 ? -1.413 10.351 -7.383 1.00 96.06 105 THR A CA 1
ATOM 769 C C . THR A 1 105 ? -1.170 9.895 -8.822 1.00 96.06 105 THR A C 1
ATOM 771 O O . THR A 1 105 ? -1.150 8.697 -9.070 1.00 96.06 105 THR A O 1
ATOM 774 N N . GLU A 1 106 ? -0.929 10.821 -9.753 1.00 96.00 106 GLU A N 1
ATOM 775 C CA . GLU A 1 106 ? -0.636 10.485 -11.154 1.00 96.00 106 GLU A CA 1
ATOM 776 C C . GLU A 1 106 ? 0.717 9.777 -11.329 1.00 96.00 106 GLU A C 1
ATOM 778 O O . GLU A 1 106 ? 0.833 8.886 -12.170 1.00 96.00 106 GLU A O 1
ATOM 783 N N . GLU A 1 107 ? 1.728 10.128 -10.530 1.00 95.81 107 GLU A N 1
ATOM 784 C CA . GLU A 1 107 ? 3.012 9.410 -10.470 1.00 95.81 107 GLU A CA 1
ATOM 785 C C . GLU A 1 107 ? 2.799 7.954 -10.047 1.00 95.81 107 GLU A C 1
ATOM 787 O O . GLU A 1 107 ? 3.246 7.029 -10.726 1.00 95.81 107 GLU A O 1
ATOM 792 N N . LEU A 1 108 ? 2.020 7.725 -8.987 1.00 96.06 108 LEU A N 1
ATOM 793 C CA . LEU A 1 108 ? 1.731 6.379 -8.503 1.00 96.06 108 LEU A CA 1
ATOM 794 C C . LEU A 1 108 ? 0.882 5.570 -9.506 1.00 96.06 108 LEU A C 1
ATOM 796 O O . LEU A 1 108 ? 1.186 4.410 -9.778 1.00 96.06 108 LEU A O 1
ATOM 800 N N . GLU A 1 109 ? -0.107 6.185 -10.161 1.00 95.88 109 GLU A N 1
ATOM 801 C CA . GLU A 1 109 ? -0.827 5.559 -11.283 1.00 95.88 109 GLU A CA 1
ATOM 802 C C . GLU A 1 109 ? 0.117 5.238 -12.459 1.00 95.88 109 GLU A C 1
ATOM 804 O O . GLU A 1 109 ? -0.014 4.204 -13.122 1.00 95.88 109 GLU A O 1
ATOM 809 N N . ALA A 1 110 ? 1.121 6.083 -12.720 1.00 95.94 110 ALA A N 1
ATOM 810 C CA . ALA A 1 110 ? 2.132 5.819 -13.736 1.00 95.94 110 ALA A CA 1
ATOM 811 C C . ALA A 1 110 ? 3.023 4.621 -13.380 1.00 95.94 110 ALA A C 1
ATOM 813 O O . ALA A 1 110 ? 3.277 3.790 -14.259 1.00 95.94 110 ALA A O 1
ATOM 814 N N . VAL A 1 111 ? 3.440 4.511 -12.116 1.00 96.88 111 VAL A N 1
ATOM 815 C CA . VAL A 1 111 ? 4.168 3.363 -11.549 1.00 96.88 111 VAL A CA 1
ATOM 816 C C . VAL A 1 111 ? 3.348 2.085 -11.723 1.00 96.88 111 VAL A C 1
ATOM 818 O O . VAL A 1 111 ? 3.860 1.080 -12.225 1.00 96.88 111 VAL A O 1
ATOM 821 N N . HIS A 1 112 ? 2.048 2.128 -11.427 1.00 97.00 112 HIS A N 1
ATOM 822 C CA . HIS A 1 112 ? 1.174 0.958 -11.510 1.00 97.00 112 HIS A CA 1
ATOM 823 C C . HIS A 1 112 ? 0.917 0.449 -12.929 1.00 97.00 112 HIS A C 1
ATOM 825 O O . HIS A 1 112 ? 0.568 -0.718 -13.117 1.00 97.00 112 HIS A O 1
ATOM 831 N N . ARG A 1 113 ? 1.213 1.235 -13.971 1.00 95.56 113 ARG A N 1
ATOM 832 C CA . ARG A 1 113 ? 1.256 0.695 -15.343 1.00 95.56 113 ARG A CA 1
ATOM 833 C C . ARG A 1 113 ? 2.337 -0.379 -15.507 1.00 95.56 113 ARG A C 1
ATOM 835 O O . ARG A 1 113 ? 2.173 -1.297 -16.313 1.00 95.56 113 ARG A O 1
ATOM 842 N N . PHE A 1 114 ? 3.423 -0.310 -14.740 1.00 96.19 114 PHE A N 1
ATOM 843 C CA . PHE A 1 114 ? 4.469 -1.333 -14.741 1.00 96.19 114 PHE A CA 1
ATOM 844 C C . PHE A 1 114 ? 4.051 -2.554 -13.924 1.00 96.19 114 PHE A C 1
ATOM 846 O O . PHE A 1 114 ? 4.090 -3.676 -14.435 1.00 96.19 114 PHE A O 1
ATOM 853 N N . ASP A 1 115 ? 3.624 -2.348 -12.679 1.00 95.94 115 ASP A N 1
ATOM 854 C CA . ASP A 1 115 ? 3.405 -3.448 -11.737 1.00 95.94 115 ASP A CA 1
ATOM 855 C C . ASP A 1 115 ? 1.986 -4.035 -11.728 1.00 95.94 115 ASP A C 1
ATOM 857 O O . ASP A 1 115 ? 1.847 -5.185 -11.338 1.00 95.94 115 ASP A O 1
ATOM 861 N N . GLY A 1 116 ? 0.974 -3.324 -12.232 1.00 95.50 116 GLY A N 1
ATOM 862 C CA . GLY A 1 116 ? -0.416 -3.790 -12.325 1.00 95.50 116 GLY A CA 1
ATOM 863 C C . GLY A 1 116 ? -1.275 -3.597 -11.086 1.00 95.50 116 GLY A C 1
ATOM 864 O O . GLY A 1 116 ? -2.399 -4.091 -11.060 1.00 95.50 116 GLY A O 1
ATOM 865 N N . THR A 1 117 ? -0.764 -2.900 -10.079 1.00 97.69 117 THR A N 1
ATOM 866 C CA . THR A 1 117 ? -1.409 -2.771 -8.773 1.00 97.69 117 THR A CA 1
ATOM 867 C C . THR A 1 117 ? -2.551 -1.765 -8.789 1.00 97.69 117 THR A C 1
ATOM 869 O O . THR A 1 117 ? -2.445 -0.690 -9.367 1.00 97.69 117 THR A O 1
ATOM 872 N N . GLU A 1 118 ? -3.646 -2.097 -8.110 1.00 98.12 118 GLU A N 1
ATOM 873 C CA . GLU A 1 118 ? -4.750 -1.163 -7.888 1.00 98.12 118 GLU A CA 1
ATOM 874 C C . GLU A 1 118 ? -4.473 -0.262 -6.673 1.00 98.12 118 GLU A C 1
ATOM 876 O O . GLU A 1 118 ? -4.219 -0.759 -5.571 1.00 98.12 118 GLU A O 1
ATOM 881 N N . GLN A 1 119 ? -4.554 1.058 -6.856 1.00 98.12 119 GLN A N 1
ATOM 882 C CA . GLN A 1 119 ? -4.256 2.036 -5.811 1.00 98.12 119 GLN A CA 1
ATOM 883 C C . GLN A 1 119 ? -5.486 2.445 -4.989 1.00 98.12 119 GLN A C 1
ATOM 885 O O . GLN A 1 119 ? -6.534 2.823 -5.513 1.00 98.12 119 GLN A O 1
ATOM 890 N N . TYR A 1 120 ? -5.312 2.489 -3.669 1.00 98.62 120 TYR A N 1
ATOM 891 C CA . TYR A 1 120 ? -6.278 2.987 -2.696 1.00 98.62 120 TYR A CA 1
ATOM 892 C C . TYR A 1 120 ? -5.623 3.982 -1.735 1.00 98.62 120 TYR A C 1
ATOM 894 O O . TYR A 1 120 ? -4.467 3.839 -1.346 1.00 98.62 120 TYR A O 1
ATOM 902 N N . PHE A 1 121 ? -6.398 4.960 -1.270 1.00 98.62 121 PHE A N 1
ATOM 903 C CA . PHE A 1 121 ? -5.946 5.937 -0.280 1.00 98.62 121 PHE A CA 1
ATOM 904 C C . PHE A 1 121 ? -6.867 5.946 0.938 1.00 98.62 121 PHE A C 1
ATOM 906 O O . PHE A 1 121 ? -8.091 5.897 0.793 1.00 98.62 121 PHE A O 1
ATOM 913 N N . ALA A 1 122 ? -6.287 6.050 2.134 1.00 98.38 122 ALA A N 1
ATOM 914 C CA . ALA A 1 122 ? -7.036 6.431 3.327 1.00 98.38 122 ALA A CA 1
ATOM 915 C C . ALA A 1 122 ? -7.203 7.960 3.396 1.00 98.38 122 ALA A C 1
ATOM 917 O O . ALA A 1 122 ? -6.663 8.709 2.580 1.00 98.38 122 ALA A O 1
ATOM 918 N N . ARG A 1 123 ? -7.974 8.442 4.376 1.00 97.75 123 ARG A N 1
ATOM 919 C CA . ARG A 1 123 ? -8.215 9.882 4.569 1.00 97.75 123 ARG A CA 1
ATOM 920 C C . ARG A 1 123 ? -7.054 10.659 5.191 1.00 97.75 123 ARG A C 1
ATOM 922 O O . ARG A 1 123 ? -7.191 11.867 5.377 1.00 97.75 123 ARG A O 1
ATOM 929 N N . ALA A 1 124 ? -5.991 9.985 5.621 1.00 97.75 124 ALA A N 1
ATOM 930 C CA . ALA A 1 124 ? -4.948 10.631 6.398 1.00 97.75 124 ALA A CA 1
ATOM 931 C C . ALA A 1 124 ? -4.207 11.681 5.558 1.00 97.75 124 ALA A C 1
ATOM 933 O O . ALA A 1 124 ? -3.987 11.515 4.357 1.00 97.75 124 ALA A O 1
ATOM 934 N N . ILE A 1 125 ? -3.818 12.776 6.209 1.00 94.19 125 ILE A N 1
ATOM 935 C CA . ILE A 1 125 ? -3.053 13.849 5.578 1.00 94.19 125 ILE A CA 1
ATOM 936 C C . ILE A 1 125 ? -1.568 13.662 5.854 1.00 94.19 125 ILE A C 1
ATOM 938 O O . ILE A 1 125 ? -1.163 13.360 6.978 1.00 94.19 125 ILE A O 1
ATOM 942 N N . ASP A 1 126 ? -0.747 13.876 4.836 1.00 96.38 126 ASP A N 1
ATOM 943 C CA . ASP A 1 126 ? 0.687 13.995 5.041 1.00 96.38 126 ASP A CA 1
ATOM 944 C C . ASP A 1 126 ? 0.993 15.434 5.464 1.00 96.38 126 ASP A C 1
ATOM 946 O O . ASP A 1 126 ? 0.811 16.374 4.687 1.00 96.38 126 ASP A O 1
ATOM 950 N N . PHE A 1 127 ? 1.407 15.602 6.717 1.00 94.75 127 PHE A N 1
ATOM 951 C CA . PHE A 1 127 ? 1.759 16.896 7.300 1.00 94.75 127 PHE A CA 1
ATOM 952 C C . PHE A 1 127 ? 3.278 17.130 7.347 1.00 94.75 127 PHE A C 1
ATOM 954 O O . PHE A 1 127 ? 3.743 18.014 8.070 1.00 94.75 127 PHE A O 1
ATOM 961 N N . GLY A 1 128 ? 4.044 16.350 6.582 1.00 92.75 128 GLY A N 1
ATOM 962 C CA . GLY A 1 128 ? 5.497 16.405 6.541 1.00 92.75 128 GLY A CA 1
ATOM 963 C C . GLY A 1 128 ? 6.132 15.549 7.634 1.00 92.75 128 GLY A C 1
ATOM 964 O O . GLY A 1 128 ? 5.615 14.500 8.013 1.00 92.75 128 GLY A O 1
ATOM 965 N N . TYR A 1 129 ? 7.288 15.978 8.138 1.00 91.56 129 TYR A N 1
ATOM 966 C CA . TYR A 1 129 ? 8.049 15.192 9.106 1.00 91.56 129 TYR A CA 1
ATOM 967 C C . TYR A 1 129 ? 7.301 15.044 10.439 1.00 91.56 129 TYR A C 1
ATOM 969 O O . TYR A 1 129 ? 6.999 16.038 11.099 1.00 91.56 129 TYR A O 1
ATOM 977 N N . SER A 1 130 ? 7.044 13.803 10.850 1.00 91.88 130 SER A N 1
ATOM 978 C CA . SER A 1 130 ? 6.392 13.472 12.117 1.00 91.88 130 SER A CA 1
ATOM 979 C C . SER A 1 130 ? 7.407 13.035 13.174 1.00 91.88 130 SER A C 1
ATOM 981 O O . SER A 1 130 ? 8.325 12.255 12.899 1.00 91.88 130 SER A O 1
ATOM 983 N N . PHE A 1 131 ? 7.225 13.514 14.405 1.00 90.75 131 PHE A N 1
ATOM 984 C CA . PHE A 1 131 ? 8.152 13.251 15.512 1.00 90.75 131 PHE A CA 1
ATOM 985 C C . PHE A 1 131 ? 7.722 12.078 16.395 1.00 90.75 131 PHE A C 1
ATOM 987 O O . PHE A 1 131 ? 8.533 11.556 17.155 1.00 90.75 131 PHE A O 1
ATOM 994 N N . SER A 1 132 ? 6.449 11.680 16.333 1.00 93.31 132 SER A N 1
ATOM 995 C CA . SER A 1 132 ? 5.924 10.541 17.090 1.00 93.31 132 SER A CA 1
ATOM 996 C C . SER A 1 132 ? 4.714 9.898 16.409 1.00 93.31 132 SER A C 1
ATOM 998 O O . SER A 1 132 ? 3.998 10.526 15.619 1.00 93.31 132 SER A O 1
ATOM 1000 N N . VAL A 1 133 ? 4.446 8.638 16.764 1.00 95.19 133 VAL A N 1
ATOM 1001 C CA . VAL A 1 133 ? 3.199 7.954 16.390 1.00 95.19 133 VAL A CA 1
ATOM 1002 C C . VAL A 1 133 ? 1.977 8.658 16.986 1.00 95.19 133 VAL A C 1
ATOM 1004 O O . VAL A 1 133 ? 0.955 8.763 16.314 1.00 95.19 133 VAL A O 1
ATOM 1007 N N . ASP A 1 134 ? 2.079 9.167 18.215 1.00 95.50 134 ASP A N 1
ATOM 1008 C CA . ASP A 1 134 ? 0.954 9.819 18.893 1.00 95.50 134 ASP A CA 1
ATOM 1009 C C . ASP A 1 134 ? 0.564 11.133 18.203 1.00 95.50 134 ASP A C 1
ATOM 1011 O O . ASP A 1 134 ? -0.617 11.348 17.937 1.00 95.50 134 ASP A O 1
ATOM 1015 N N . GLU A 1 135 ? 1.544 11.955 17.804 1.00 95.62 135 GLU A N 1
ATOM 1016 C CA . GLU A 1 135 ? 1.305 13.146 16.972 1.00 95.62 135 GLU A CA 1
ATOM 1017 C C . GLU A 1 135 ? 0.616 12.767 15.655 1.00 95.62 135 GLU A C 1
ATOM 1019 O O . GLU A 1 135 ? -0.343 13.410 15.224 1.00 95.62 135 GLU A O 1
ATOM 1024 N N . THR A 1 136 ? 1.096 11.699 15.014 1.00 96.88 136 THR A N 1
ATOM 1025 C CA . THR A 1 136 ? 0.516 11.217 13.760 1.00 96.88 136 THR A CA 1
ATOM 1026 C C . THR A 1 136 ? -0.950 10.833 13.946 1.00 96.88 136 THR A C 1
ATOM 1028 O O . THR A 1 136 ? -1.805 11.237 13.163 1.00 96.88 136 THR A O 1
ATOM 1031 N N . TYR A 1 137 ? -1.265 10.091 15.005 1.00 97.69 137 TYR A N 1
ATOM 1032 C CA . TYR A 1 137 ? -2.628 9.681 15.329 1.00 97.69 137 TYR A CA 1
ATOM 1033 C C . TYR A 1 137 ? -3.553 10.838 15.683 1.00 97.69 137 TYR A C 1
ATOM 1035 O O . TYR A 1 137 ? -4.732 10.785 15.320 1.00 97.69 137 TYR A O 1
ATOM 1043 N N . GLU A 1 138 ? -3.037 11.870 16.348 1.00 97.44 138 GLU A N 1
ATOM 1044 C CA . GLU A 1 138 ? -3.784 13.096 16.614 1.00 97.44 138 GLU A CA 1
ATOM 1045 C C . GLU A 1 138 ? -4.171 13.794 15.304 1.00 97.44 138 GLU A C 1
ATOM 1047 O O . GLU A 1 138 ? -5.337 14.135 15.108 1.00 97.44 138 GLU A O 1
ATOM 1052 N N . LYS A 1 139 ? -3.225 13.933 14.368 1.00 97.31 139 LYS A N 1
ATOM 1053 C CA . LYS A 1 139 ? -3.459 14.621 13.089 1.00 97.31 139 LYS A CA 1
ATOM 1054 C C . LYS A 1 139 ? -4.281 13.808 12.090 1.00 97.31 139 LYS A C 1
ATOM 1056 O O . LYS A 1 139 ? -5.061 14.380 11.336 1.00 97.31 139 LYS A O 1
ATOM 1061 N N . TRP A 1 140 ? -4.114 12.488 12.059 1.00 98.06 140 TRP A N 1
ATOM 1062 C CA . TRP A 1 140 ? -4.827 11.612 11.124 1.00 98.06 140 TRP A CA 1
ATOM 1063 C C . TRP A 1 140 ? -6.255 11.285 11.566 1.00 98.06 140 TRP A C 1
ATOM 1065 O O . TRP A 1 140 ? -7.073 10.883 10.740 1.00 98.06 140 TRP A O 1
ATOM 1075 N N . GLY A 1 141 ? -6.558 11.406 12.861 1.00 98.06 141 GLY A N 1
ATOM 1076 C CA . GLY A 1 141 ? -7.746 10.779 13.432 1.00 98.06 141 GLY A CA 1
ATOM 1077 C C . GLY A 1 141 ? -7.581 9.261 13.405 1.00 98.06 141 GLY A C 1
ATOM 1078 O O . GLY A 1 141 ? -7.893 8.582 12.421 1.00 98.06 141 GLY A O 1
ATOM 1079 N N . ARG A 1 142 ? -7.017 8.711 14.486 1.00 98.00 142 ARG A N 1
ATOM 1080 C CA . ARG A 1 142 ? -6.660 7.286 14.573 1.00 98.00 142 ARG A CA 1
ATOM 1081 C C . ARG A 1 142 ? -7.829 6.357 14.255 1.00 98.00 142 ARG A C 1
ATOM 1083 O O . ARG A 1 142 ? -7.657 5.396 13.510 1.00 98.00 142 ARG A O 1
ATOM 1090 N N . THR A 1 143 ? -8.996 6.611 14.843 1.00 98.50 143 THR A N 1
ATOM 1091 C CA . THR A 1 143 ? -10.171 5.736 14.716 1.00 98.50 143 THR A CA 1
ATOM 1092 C C . THR A 1 143 ? -10.743 5.789 13.306 1.00 98.50 143 THR A C 1
ATOM 1094 O O . THR A 1 143 ? -11.121 4.764 12.743 1.00 98.50 143 THR A O 1
ATOM 1097 N N . GLU A 1 144 ? -10.776 6.977 12.718 1.00 98.56 144 GLU A N 1
ATOM 1098 C CA . GLU A 1 144 ? -11.278 7.233 11.379 1.00 98.56 144 GLU A CA 1
ATOM 1099 C C . GLU A 1 144 ? -10.364 6.606 10.325 1.00 98.56 144 GLU A C 1
ATOM 1101 O O . GLU A 1 144 ? -10.840 5.895 9.442 1.00 98.56 144 GLU A O 1
ATOM 1106 N N . THR A 1 145 ? -9.050 6.790 10.469 1.00 98.62 145 THR A N 1
ATOM 1107 C CA . THR A 1 145 ? -8.051 6.162 9.596 1.00 98.62 145 THR A CA 1
ATOM 1108 C C . THR A 1 145 ? -8.085 4.639 9.737 1.00 98.62 145 THR A C 1
ATOM 1110 O O . THR A 1 145 ? -8.072 3.920 8.741 1.00 98.62 145 THR A O 1
ATOM 1113 N N . LEU A 1 146 ? -8.219 4.114 10.959 1.00 98.88 146 LEU A N 1
ATOM 1114 C CA . LEU A 1 146 ? -8.405 2.680 11.186 1.00 98.88 146 LEU A CA 1
ATOM 1115 C C . LEU A 1 146 ? -9.683 2.143 10.517 1.00 98.88 146 LEU A C 1
ATOM 1117 O O . LEU A 1 146 ? -9.654 1.045 9.958 1.00 98.88 146 LEU A O 1
ATOM 1121 N N . SER A 1 147 ? -10.781 2.908 10.532 1.00 98.81 147 SER A N 1
ATOM 1122 C CA . SER A 1 147 ? -12.020 2.545 9.828 1.00 98.81 147 SER A CA 1
ATOM 1123 C C . SER A 1 147 ? -11.787 2.397 8.325 1.00 98.81 147 SER A C 1
ATOM 1125 O O . SER A 1 147 ? -12.229 1.404 7.742 1.00 98.81 147 SER A O 1
ATOM 1127 N N . ASP A 1 148 ? -11.041 3.318 7.704 1.00 98.88 148 ASP A N 1
ATOM 1128 C CA . ASP A 1 148 ? -10.705 3.243 6.277 1.00 98.88 148 ASP A CA 1
ATOM 1129 C C . ASP A 1 148 ? -9.915 1.970 5.954 1.00 98.88 148 ASP A C 1
ATOM 1131 O O . ASP A 1 148 ? -10.268 1.245 5.026 1.00 98.88 148 ASP A O 1
ATOM 1135 N N . TYR A 1 149 ? -8.912 1.626 6.764 1.00 98.88 149 TYR A N 1
ATOM 1136 C CA . TYR A 1 149 ? -8.131 0.401 6.564 1.00 98.88 149 TYR A CA 1
ATOM 1137 C C . TYR A 1 149 ? -9.001 -0.854 6.688 1.00 98.88 149 TYR A C 1
ATOM 1139 O O . TYR A 1 149 ? -8.926 -1.755 5.850 1.00 98.88 149 TYR A O 1
ATOM 1147 N N . VAL A 1 150 ? -9.877 -0.912 7.696 1.00 98.94 150 VAL A N 1
ATOM 1148 C CA . VAL A 1 150 ? -10.832 -2.020 7.844 1.00 98.94 150 VAL A CA 1
ATOM 1149 C C . VAL A 1 150 ? -11.775 -2.102 6.641 1.00 98.94 150 VAL A C 1
ATOM 1151 O O . VAL A 1 150 ? -12.033 -3.201 6.141 1.00 98.94 150 VAL A O 1
ATOM 1154 N N . ARG A 1 151 ? -12.248 -0.956 6.137 1.00 98.88 151 ARG A N 1
ATOM 1155 C CA . ARG A 1 151 ? -13.100 -0.878 4.947 1.00 98.88 151 ARG A CA 1
ATOM 1156 C C . ARG A 1 151 ? -12.380 -1.453 3.732 1.00 98.88 151 ARG A C 1
ATOM 1158 O O . ARG A 1 151 ? -12.933 -2.334 3.081 1.00 98.88 151 ARG A O 1
ATOM 1165 N N . ILE A 1 152 ? -11.151 -1.014 3.461 1.00 98.81 152 ILE A N 1
ATOM 1166 C CA . ILE A 1 152 ? -10.365 -1.489 2.316 1.00 98.81 152 ILE A CA 1
ATOM 1167 C C . ILE A 1 152 ? -10.091 -2.988 2.417 1.00 98.81 152 ILE A C 1
ATOM 1169 O O . ILE A 1 152 ? -10.328 -3.702 1.447 1.00 98.81 152 ILE A O 1
ATOM 1173 N N . ILE A 1 153 ? -9.716 -3.514 3.587 1.00 98.94 153 ILE A N 1
ATOM 1174 C CA . ILE A 1 153 ? -9.517 -4.964 3.755 1.00 98.94 153 ILE A CA 1
ATOM 1175 C C . ILE A 1 153 ? -10.814 -5.743 3.469 1.00 98.94 153 ILE A C 1
ATOM 1177 O O . ILE A 1 153 ? -10.769 -6.800 2.840 1.00 98.94 153 ILE A O 1
ATOM 1181 N N . ARG A 1 154 ? -11.983 -5.239 3.886 1.00 98.88 154 ARG A N 1
ATOM 1182 C CA . ARG A 1 154 ? -13.288 -5.883 3.623 1.00 98.88 154 ARG A CA 1
ATOM 1183 C C . ARG A 1 154 ? -13.745 -5.774 2.164 1.00 98.88 154 ARG A C 1
ATOM 1185 O O . ARG A 1 154 ? -14.481 -6.655 1.699 1.00 98.88 154 ARG A O 1
ATOM 1192 N N . THR A 1 155 ? -13.328 -4.716 1.470 1.00 98.69 155 THR A N 1
ATOM 1193 C CA . THR A 1 155 ? -13.588 -4.475 0.044 1.00 98.69 155 THR A CA 1
ATOM 1194 C C . THR A 1 155 ? -12.684 -5.341 -0.829 1.00 98.69 155 THR A C 1
ATOM 1196 O O . THR A 1 155 ? -13.191 -6.182 -1.568 1.00 98.69 155 THR A O 1
ATOM 1199 N N . VAL A 1 156 ? -11.365 -5.188 -0.683 1.00 98.62 156 VAL A N 1
ATOM 1200 C CA . VAL A 1 156 ? -10.328 -5.866 -1.481 1.00 98.62 156 VAL A CA 1
ATOM 1201 C C . VAL A 1 156 ? -10.269 -7.359 -1.170 1.00 98.62 156 VAL A C 1
ATOM 1203 O O . VAL A 1 156 ? -10.046 -8.172 -2.058 1.00 98.62 156 VAL A O 1
ATOM 1206 N N . ARG A 1 157 ? -10.510 -7.738 0.091 1.00 98.69 157 ARG A N 1
ATOM 1207 C CA . ARG A 1 157 ? -10.455 -9.126 0.575 1.00 98.69 157 ARG A CA 1
ATOM 1208 C C . ARG A 1 157 ? -9.121 -9.830 0.278 1.00 98.69 157 ARG A C 1
ATOM 1210 O O . ARG A 1 157 ? -9.117 -10.911 -0.309 1.00 98.69 157 ARG A O 1
ATOM 1217 N N . PRO A 1 158 ? -7.983 -9.266 0.721 1.00 98.81 158 PRO A N 1
ATOM 1218 C CA . PRO A 1 158 ? -6.675 -9.856 0.465 1.00 98.81 158 PRO A CA 1
ATOM 1219 C C . PRO A 1 158 ? -6.475 -11.175 1.221 1.00 98.81 158 PRO A C 1
ATOM 1221 O O . PRO A 1 158 ? -6.848 -11.301 2.390 1.00 98.81 158 PRO A O 1
ATOM 1224 N N . ASP A 1 159 ? -5.813 -12.145 0.596 1.00 98.75 159 ASP A N 1
ATOM 1225 C CA . ASP A 1 159 ? -5.326 -13.349 1.274 1.00 98.75 159 ASP A CA 1
ATOM 1226 C C . ASP A 1 159 ? -4.095 -13.046 2.134 1.00 98.75 159 ASP A C 1
ATOM 1228 O O . ASP A 1 159 ? -3.938 -13.606 3.224 1.00 98.75 159 ASP A O 1
ATOM 1232 N N . VAL A 1 160 ? -3.220 -12.161 1.653 1.00 98.69 160 VAL A N 1
ATOM 1233 C CA . VAL A 1 160 ? -1.974 -11.771 2.321 1.00 98.69 160 VAL A CA 1
ATOM 1234 C C . VAL A 1 160 ? -1.866 -10.255 2.355 1.00 98.69 160 VAL A C 1
ATOM 1236 O O . VAL A 1 160 ? -2.092 -9.594 1.345 1.00 98.69 160 VAL A O 1
ATOM 1239 N N . ILE A 1 161 ? -1.488 -9.725 3.517 1.00 98.88 161 ILE A N 1
ATOM 1240 C CA . ILE A 1 161 ? -1.174 -8.309 3.703 1.00 98.88 161 ILE A CA 1
ATOM 1241 C C . ILE A 1 161 ? 0.311 -8.163 4.043 1.00 98.88 161 ILE A C 1
ATOM 1243 O O . ILE A 1 161 ? 0.827 -8.894 4.893 1.00 98.88 161 ILE A O 1
ATOM 1247 N N . VAL A 1 162 ? 0.990 -7.214 3.405 1.00 98.19 162 VAL A N 1
ATOM 1248 C CA . VAL A 1 162 ? 2.322 -6.738 3.798 1.00 98.19 162 VAL A CA 1
ATOM 1249 C C . VAL A 1 162 ? 2.220 -5.272 4.188 1.00 98.19 162 VAL A C 1
ATOM 1251 O O . VAL A 1 162 ? 1.629 -4.478 3.469 1.00 98.19 162 VAL A O 1
ATOM 1254 N N . THR A 1 163 ? 2.833 -4.903 5.305 1.00 96.69 163 THR A N 1
ATOM 1255 C CA . THR A 1 163 ? 2.958 -3.506 5.733 1.00 96.69 163 THR A CA 1
ATOM 1256 C C . THR A 1 163 ? 4.406 -3.167 6.066 1.00 96.69 163 THR A C 1
ATOM 1258 O O . THR A 1 163 ? 5.268 -4.043 6.135 1.00 96.69 163 THR A O 1
ATOM 1261 N N . MET A 1 164 ? 4.691 -1.888 6.278 1.00 91.69 164 MET A N 1
ATOM 1262 C CA . MET A 1 164 ? 5.967 -1.422 6.820 1.00 91.69 164 MET A CA 1
ATOM 1263 C C . MET A 1 164 ? 6.157 -1.898 8.265 1.00 91.69 164 MET A C 1
ATOM 1265 O O . MET A 1 164 ? 5.222 -2.389 8.895 1.00 91.69 164 MET A O 1
ATOM 1269 N N . ARG A 1 165 ? 7.361 -1.770 8.818 1.00 88.50 165 ARG A N 1
ATOM 1270 C CA . ARG A 1 165 ? 7.629 -2.159 10.208 1.00 88.50 165 ARG A CA 1
ATOM 1271 C C . ARG A 1 165 ? 6.910 -1.245 11.220 1.00 88.50 165 ARG A C 1
ATOM 1273 O O . ARG A 1 165 ? 6.930 -0.029 11.048 1.00 88.50 165 ARG A O 1
ATOM 1280 N N . PRO A 1 166 ? 6.309 -1.804 12.290 1.00 89.69 166 PRO A N 1
ATOM 1281 C CA . PRO A 1 166 ? 5.587 -1.032 13.308 1.00 89.69 166 PRO A CA 1
ATOM 1282 C C . PRO A 1 166 ? 6.486 -0.484 14.431 1.00 89.69 166 PRO A C 1
ATOM 1284 O O . PRO A 1 166 ? 6.016 0.283 15.281 1.00 89.69 166 PRO A O 1
ATOM 1287 N N . ASP A 1 167 ? 7.741 -0.933 14.477 1.00 84.19 167 ASP A N 1
ATOM 1288 C CA . ASP A 1 167 ? 8.784 -0.528 15.417 1.00 84.19 167 ASP A CA 1
ATOM 1289 C C . ASP A 1 167 ? 9.738 0.512 14.794 1.00 84.19 167 ASP A C 1
ATOM 1291 O O . ASP A 1 167 ? 9.479 1.003 13.698 1.00 84.19 167 ASP A O 1
ATOM 1295 N N . GLY A 1 168 ? 10.805 0.900 15.496 1.00 74.19 168 GLY A N 1
ATOM 1296 C CA . GLY A 1 168 ? 11.750 1.944 15.068 1.00 74.19 168 GLY A CA 1
ATOM 1297 C C . GLY A 1 168 ? 11.805 3.133 16.032 1.00 74.19 168 GLY A C 1
ATOM 1298 O O . GLY A 1 168 ? 10.905 3.311 16.845 1.00 74.19 168 GLY A O 1
ATOM 1299 N N . GLU A 1 169 ? 12.901 3.894 15.969 1.00 65.69 169 GLU A N 1
ATOM 1300 C CA . GLU A 1 169 ? 13.174 5.050 16.849 1.00 65.69 169 GLU A CA 1
ATOM 1301 C C . GLU A 1 169 ? 13.582 6.319 16.065 1.00 65.69 169 GLU A C 1
ATOM 1303 O O . GLU A 1 169 ? 14.014 7.309 16.655 1.00 65.69 169 GLU A O 1
ATOM 1308 N N . GLY A 1 170 ? 13.523 6.287 14.729 1.00 66.69 170 GLY A N 1
ATOM 1309 C CA . GLY A 1 170 ? 13.813 7.450 13.884 1.00 66.69 170 GLY A CA 1
ATOM 1310 C C . GLY A 1 170 ? 12.534 8.223 13.573 1.00 66.69 170 GLY A C 1
ATOM 1311 O O . GLY A 1 170 ? 11.493 7.604 13.420 1.00 66.69 170 GLY A O 1
ATOM 1312 N N . GLY A 1 171 ? 12.596 9.551 13.430 1.00 65.56 171 GLY A N 1
ATOM 1313 C CA . GLY A 1 171 ? 11.416 10.317 13.005 1.00 65.56 171 GLY A CA 1
ATOM 1314 C C . GLY A 1 171 ? 10.985 10.001 11.563 1.00 65.56 171 GLY A C 1
ATOM 1315 O O . GLY A 1 171 ? 11.670 9.273 10.844 1.00 65.56 171 GLY A O 1
ATOM 1316 N N . GLY A 1 172 ? 9.846 10.549 11.135 1.00 81.81 172 GLY A N 1
ATOM 1317 C CA . GLY A 1 172 ? 9.094 10.006 9.992 1.00 81.81 172 GLY A CA 1
ATOM 1318 C C . GLY A 1 172 ? 8.092 8.920 10.412 1.00 81.81 172 GLY A C 1
ATOM 1319 O O . GLY A 1 172 ? 7.772 8.017 9.646 1.00 81.81 172 GLY A O 1
ATOM 1320 N N . GLU A 1 173 ? 7.575 9.032 11.637 1.00 91.81 173 GLU A N 1
ATOM 1321 C CA . GLU A 1 173 ? 6.673 8.093 12.326 1.00 91.81 173 GLU A CA 1
ATOM 1322 C C . GLU A 1 173 ? 5.319 7.805 11.637 1.00 91.81 173 GLU A C 1
ATOM 1324 O O . GLU A 1 173 ? 4.535 6.984 12.117 1.00 91.81 173 GLU A O 1
ATOM 1329 N N . HIS A 1 174 ? 5.044 8.425 10.486 1.00 95.50 174 HIS A N 1
ATOM 1330 C CA . HIS A 1 174 ? 3.967 8.028 9.580 1.00 95.50 174 HIS A CA 1
ATOM 1331 C C . HIS A 1 174 ? 4.043 6.532 9.215 1.00 95.50 174 HIS A C 1
ATOM 1333 O O . HIS A 1 174 ? 3.015 5.846 9.195 1.00 95.50 174 HIS A O 1
ATOM 1339 N N . HIS A 1 175 ? 5.252 6.005 8.980 1.00 94.56 175 HIS A N 1
ATOM 1340 C CA . HIS A 1 175 ? 5.482 4.594 8.638 1.00 94.56 175 HIS A 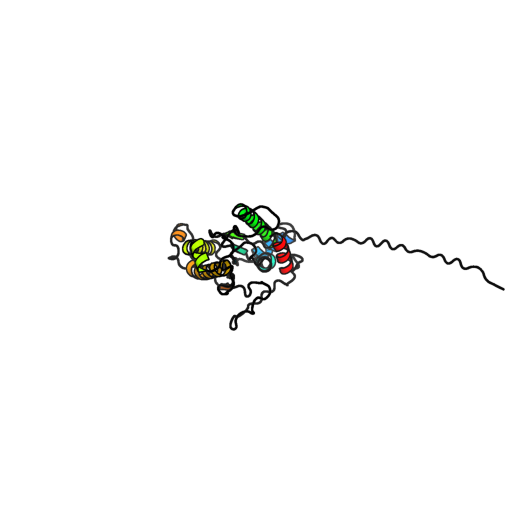CA 1
ATOM 1341 C C . HIS A 1 175 ? 5.055 3.656 9.776 1.00 94.56 175 HIS A C 1
ATOM 1343 O O . HIS A 1 175 ? 4.331 2.681 9.558 1.00 94.56 175 HIS A O 1
ATOM 1349 N N . GLN A 1 176 ? 5.433 3.974 11.012 1.00 94.06 176 GLN A N 1
ATOM 1350 C CA . GLN A 1 176 ? 5.080 3.200 12.202 1.00 94.06 176 GLN A CA 1
ATOM 1351 C C . GLN A 1 176 ? 3.593 3.324 12.527 1.00 94.06 176 GLN A C 1
ATOM 1353 O O . GLN A 1 176 ? 2.938 2.327 12.848 1.00 94.06 176 GLN A O 1
ATOM 1358 N N . ALA A 1 177 ? 3.045 4.536 12.432 1.00 96.69 177 ALA A N 1
ATOM 1359 C CA . ALA A 1 177 ? 1.642 4.807 12.697 1.00 96.69 177 ALA A CA 1
ATOM 1360 C C . ALA A 1 177 ? 0.733 3.988 11.773 1.00 96.69 177 ALA A C 1
ATOM 1362 O O . ALA A 1 177 ? -0.162 3.292 12.274 1.00 96.69 177 ALA A O 1
ATOM 1363 N N . GLN A 1 178 ? 0.999 4.000 10.458 1.00 97.00 178 GLN A N 1
ATOM 1364 C CA . GLN A 1 178 ? 0.227 3.205 9.502 1.00 97.00 178 GLN A CA 1
ATOM 1365 C C . GLN A 1 178 ? 0.424 1.706 9.743 1.00 97.00 178 GLN A C 1
ATOM 1367 O O . GLN A 1 178 ? -0.552 0.958 9.770 1.00 97.00 178 GLN A O 1
ATOM 1372 N N . ALA A 1 179 ? 1.653 1.250 10.007 1.00 96.62 179 ALA A N 1
ATOM 1373 C CA . ALA A 1 179 ? 1.922 -0.172 10.205 1.00 96.62 179 ALA A CA 1
ATOM 1374 C C . ALA A 1 179 ? 1.174 -0.747 11.415 1.00 96.62 179 ALA A C 1
ATOM 1376 O O . ALA A 1 179 ? 0.618 -1.849 11.364 1.00 96.62 179 ALA A O 1
ATOM 1377 N N . ARG A 1 180 ? 1.101 0.029 12.500 1.00 97.69 180 ARG A N 1
ATOM 1378 C CA . ARG A 1 180 ? 0.311 -0.303 13.692 1.00 97.69 180 ARG A CA 1
ATOM 1379 C C . ARG A 1 180 ? -1.194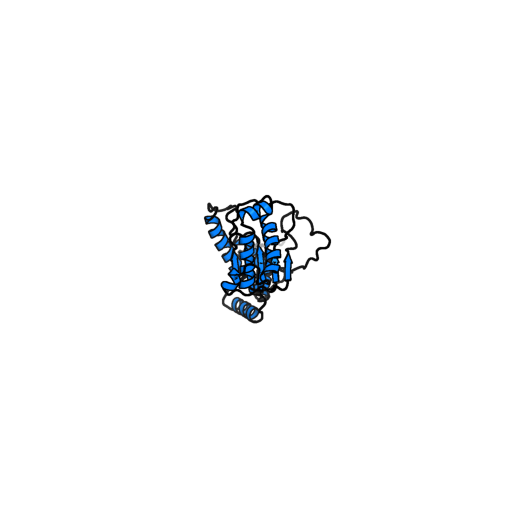 -0.298 13.401 1.00 97.69 180 ARG A C 1
ATOM 1381 O O . ARG A 1 180 ? -1.884 -1.213 13.854 1.00 97.69 180 ARG A O 1
ATOM 1388 N N . ILE A 1 181 ? -1.691 0.665 12.613 1.00 98.69 181 ILE A N 1
ATOM 1389 C CA . ILE A 1 181 ? -3.086 0.680 12.137 1.00 98.69 181 ILE A CA 1
ATOM 1390 C C . ILE A 1 181 ? -3.377 -0.568 11.299 1.00 98.69 181 ILE A C 1
ATOM 1392 O O . ILE A 1 181 ? -4.367 -1.245 11.562 1.00 98.69 181 ILE A O 1
ATOM 1396 N N . THR A 1 182 ? -2.502 -0.938 10.363 1.00 98.81 182 THR A N 1
ATOM 1397 C CA . THR A 1 182 ? -2.661 -2.139 9.531 1.00 98.81 182 THR A CA 1
ATOM 1398 C C . THR A 1 182 ? -2.750 -3.403 10.381 1.00 98.81 182 THR A C 1
ATOM 1400 O O . THR A 1 182 ? -3.634 -4.233 10.170 1.00 98.81 182 THR A O 1
ATOM 1403 N N . GLY A 1 183 ? -1.880 -3.545 11.386 1.00 98.56 183 GLY A N 1
ATOM 1404 C CA . GLY A 1 183 ? -1.909 -4.688 12.299 1.00 98.56 183 GLY A CA 1
ATOM 1405 C C . GLY A 1 183 ? -3.195 -4.785 13.128 1.00 98.56 183 GLY A C 1
ATOM 1406 O O . GLY A 1 183 ? -3.634 -5.888 13.466 1.00 98.56 183 GLY A O 1
ATOM 1407 N N . GLU A 1 184 ? -3.817 -3.653 13.458 1.00 98.69 184 GLU A N 1
ATOM 1408 C CA . GLU A 1 184 ? -5.130 -3.617 14.104 1.00 98.69 184 GLU A CA 1
ATOM 1409 C C . GLU A 1 184 ? -6.265 -3.901 13.117 1.00 98.69 184 GLU A C 1
ATOM 1411 O O . GLU A 1 184 ? -7.110 -4.755 13.392 1.00 98.69 184 GLU A O 1
ATOM 1416 N N . ALA A 1 185 ? -6.240 -3.281 11.938 1.00 98.88 185 ALA A N 1
ATOM 1417 C CA . ALA A 1 185 ? -7.219 -3.487 10.880 1.00 98.88 185 ALA A CA 1
ATOM 1418 C C . ALA A 1 185 ? -7.268 -4.949 10.411 1.00 98.88 185 ALA A C 1
ATOM 1420 O O . ALA A 1 185 ? -8.354 -5.491 10.223 1.00 98.88 185 ALA A O 1
ATOM 1421 N N . PHE A 1 186 ? -6.116 -5.623 10.319 1.00 98.81 186 PHE A N 1
ATOM 1422 C CA . PHE A 1 186 ? -6.014 -7.055 10.012 1.00 98.81 186 PHE A CA 1
ATOM 1423 C C . PHE A 1 186 ? -6.849 -7.930 10.961 1.00 98.81 186 PHE A C 1
ATOM 1425 O O . PHE A 1 186 ? -7.418 -8.935 10.534 1.00 98.81 186 PHE A O 1
ATOM 1432 N N . ARG A 1 187 ? -6.927 -7.555 12.246 1.00 98.56 187 ARG A N 1
ATOM 1433 C CA . ARG A 1 187 ? -7.738 -8.253 13.256 1.00 98.56 187 ARG A CA 1
ATOM 1434 C C . ARG A 1 187 ? -9.201 -7.825 13.202 1.00 98.56 187 ARG A C 1
ATOM 1436 O O . ARG A 1 187 ? -10.083 -8.669 13.284 1.00 98.56 187 ARG A O 1
ATOM 1443 N N . LEU A 1 188 ? -9.466 -6.527 13.068 1.00 98.81 188 LEU A N 1
ATOM 1444 C CA . LEU A 1 188 ? -10.826 -5.981 13.120 1.00 98.81 188 LEU A CA 1
ATOM 1445 C C . LEU A 1 188 ? -11.638 -6.227 11.843 1.00 98.81 188 LEU A C 1
ATOM 1447 O O . LEU A 1 188 ? -12.868 -6.260 11.892 1.00 98.81 188 LEU A O 1
ATOM 1451 N N . ALA A 1 189 ? -10.985 -6.440 10.699 1.00 98.81 189 ALA A N 1
ATOM 1452 C CA . ALA A 1 189 ? -11.674 -6.689 9.438 1.00 98.81 189 ALA A CA 1
ATOM 1453 C C . ALA A 1 189 ? -12.594 -7.916 9.483 1.00 98.81 189 ALA A C 1
ATOM 1455 O O . ALA A 1 189 ? -13.625 -7.916 8.804 1.00 98.81 189 ALA A O 1
ATOM 1456 N N . SER A 1 190 ? -12.289 -8.906 10.327 1.00 98.44 190 SER A N 1
ATOM 1457 C CA . SER A 1 190 ? -13.096 -10.112 10.526 1.00 98.44 190 SER A CA 1
ATOM 1458 C C . SER A 1 190 ? -14.153 -10.000 11.631 1.00 98.44 190 SER A C 1
ATOM 1460 O O . SER A 1 190 ? -15.016 -10.874 11.723 1.00 98.44 190 SER A O 1
ATOM 1462 N N . ASP A 1 191 ? -14.157 -8.921 12.421 1.00 98.56 191 ASP A N 1
ATOM 1463 C CA . ASP A 1 191 ? -15.150 -8.688 13.473 1.00 98.56 191 ASP A CA 1
ATOM 1464 C C . ASP A 1 191 ? -16.317 -7.821 12.960 1.00 98.56 191 ASP A C 1
ATOM 1466 O O . ASP A 1 191 ? -16.132 -6.621 12.758 1.00 98.56 191 ASP A O 1
ATOM 1470 N N . PRO A 1 192 ? -17.543 -8.356 12.791 1.00 97.94 192 PRO A N 1
ATOM 1471 C CA . PRO A 1 192 ? -18.697 -7.569 12.341 1.00 97.94 192 PRO A CA 1
ATOM 1472 C C . PRO A 1 192 ? -19.130 -6.466 13.323 1.00 97.94 192 PRO A C 1
ATOM 1474 O O . PRO A 1 192 ? -19.922 -5.602 12.948 1.00 97.94 192 PRO A O 1
ATOM 1477 N N . LYS A 1 193 ? -18.660 -6.491 14.578 1.00 98.25 193 LYS A N 1
ATOM 1478 C CA . LYS A 1 193 ? -18.947 -5.450 15.577 1.00 98.25 193 LYS A CA 1
ATOM 1479 C C . LYS A 1 193 ? -18.010 -4.253 15.456 1.00 98.25 193 LYS A C 1
ATOM 1481 O O . LYS A 1 193 ? -18.370 -3.170 15.912 1.00 98.25 193 LYS A O 1
ATOM 1486 N N . ALA A 1 194 ? -16.839 -4.433 14.849 1.00 97.94 194 ALA A N 1
ATOM 1487 C CA . ALA A 1 194 ? -15.930 -3.342 14.541 1.00 97.94 194 ALA A CA 1
ATOM 1488 C C . ALA A 1 194 ? -16.446 -2.582 13.313 1.00 97.94 194 ALA A C 1
ATOM 1490 O O . ALA A 1 194 ? -16.628 -3.177 12.244 1.00 97.94 194 ALA A O 1
ATOM 1491 N N . PHE A 1 195 ? -16.670 -1.274 13.466 1.00 98.38 195 PHE A N 1
ATOM 1492 C CA . PHE A 1 195 ? -17.200 -0.402 12.410 1.00 98.38 195 PHE A CA 1
ATOM 1493 C C . PHE A 1 195 ? -18.510 -0.952 11.800 1.00 98.38 195 PHE A C 1
ATOM 1495 O O . PHE A 1 195 ? -18.550 -1.307 10.616 1.00 98.38 195 PHE A O 1
ATOM 1502 N N . PRO A 1 196 ? -19.586 -1.110 12.604 1.00 98.06 196 PRO A N 1
ATOM 1503 C CA . PRO A 1 196 ? -20.821 -1.773 12.178 1.00 98.06 196 PRO A CA 1
ATOM 1504 C C . PRO A 1 196 ? -21.568 -1.014 11.071 1.00 98.06 196 PRO A C 1
ATOM 1506 O O . PRO A 1 196 ? -22.384 -1.605 10.366 1.00 98.06 196 PRO A O 1
ATOM 1509 N N . GLU A 1 197 ? -21.298 0.279 10.885 1.00 98.25 197 GLU A N 1
ATOM 1510 C CA . GLU A 1 197 ? -21.775 1.061 9.743 1.00 98.25 197 GLU A CA 1
ATOM 1511 C C . GLU A 1 197 ? -21.320 0.467 8.406 1.00 98.25 197 GLU A C 1
ATOM 1513 O O . GLU A 1 197 ? -22.108 0.411 7.470 1.00 98.25 197 GLU A O 1
ATOM 1518 N N . GLN A 1 198 ? -20.119 -0.111 8.339 1.00 98.44 198 GLN A N 1
ATOM 1519 C CA . GLN A 1 198 ? -19.623 -0.758 7.123 1.00 98.44 198 GLN A CA 1
ATOM 1520 C C . GLN A 1 198 ? -20.442 -2.000 6.746 1.00 98.44 198 GLN A C 1
ATOM 1522 O O . GLN A 1 198 ? -20.590 -2.312 5.566 1.00 98.44 198 GLN A O 1
ATOM 1527 N N . MET A 1 199 ? -21.004 -2.705 7.735 1.00 98.19 199 MET A N 1
ATOM 1528 C CA . MET A 1 199 ? -21.913 -3.829 7.477 1.00 98.19 199 MET A CA 1
ATOM 1529 C C . MET A 1 199 ? -23.241 -3.336 6.892 1.00 98.19 199 MET A C 1
ATOM 1531 O O . MET A 1 199 ? -23.818 -3.997 6.031 1.00 98.19 199 MET A O 1
ATOM 1535 N N . LYS A 1 200 ? -23.716 -2.160 7.329 1.00 97.31 200 LYS A N 1
ATOM 1536 C CA . LYS A 1 200 ? -24.918 -1.517 6.769 1.00 97.31 200 LYS A CA 1
ATOM 1537 C C . LYS A 1 200 ? -24.696 -1.077 5.320 1.00 97.31 200 LYS A C 1
ATOM 1539 O O . LYS A 1 200 ? -25.627 -1.167 4.529 1.00 97.31 200 LYS A O 1
ATOM 1544 N N . ASP A 1 201 ? -23.464 -0.707 4.968 1.00 97.62 201 ASP A N 1
ATOM 1545 C CA . ASP A 1 201 ? -23.046 -0.404 3.591 1.00 97.62 201 ASP A CA 1
ATOM 1546 C C . ASP A 1 201 ? -22.896 -1.661 2.704 1.00 97.62 201 ASP A C 1
ATOM 1548 O O . ASP A 1 201 ? -22.516 -1.562 1.538 1.00 97.62 201 ASP A O 1
ATOM 1552 N N . GLY A 1 202 ? -23.168 -2.859 3.233 1.00 98.06 202 GLY A N 1
ATOM 1553 C CA . GLY A 1 202 ? -23.112 -4.118 2.485 1.00 98.06 202 GLY A CA 1
ATOM 1554 C C . GLY A 1 202 ? -21.739 -4.793 2.460 1.00 98.06 202 GLY A C 1
ATOM 1555 O O . GLY A 1 202 ? -21.571 -5.816 1.787 1.00 98.06 202 GLY A O 1
ATOM 1556 N N . LEU A 1 203 ? -20.753 -4.280 3.206 1.00 98.44 203 LEU A N 1
ATOM 1557 C CA . LEU A 1 203 ? -19.486 -4.986 3.380 1.00 98.44 203 LEU A CA 1
ATOM 1558 C C . LEU A 1 203 ? -19.670 -6.209 4.275 1.00 98.44 203 LEU A C 1
ATOM 1560 O O . LEU A 1 203 ? -20.566 -6.288 5.113 1.00 98.44 203 LEU A O 1
ATOM 1564 N N . ARG A 1 204 ? -18.792 -7.191 4.083 1.00 98.44 204 ARG A N 1
ATOM 1565 C CA . ARG A 1 204 ? -18.778 -8.431 4.862 1.00 98.44 204 ARG A CA 1
ATOM 1566 C C . ARG A 1 204 ? -17.467 -8.522 5.626 1.00 98.44 204 ARG A C 1
ATOM 1568 O O . ARG A 1 204 ? -16.458 -8.056 5.094 1.00 98.44 204 ARG A O 1
ATOM 1575 N N . PRO A 1 205 ? -17.453 -9.146 6.814 1.00 98.62 205 PRO A N 1
ATOM 1576 C CA . PRO A 1 205 ? -16.206 -9.404 7.507 1.00 98.62 205 PRO A CA 1
ATOM 1577 C C . PRO A 1 205 ? -15.257 -10.224 6.633 1.00 98.62 205 PRO A C 1
ATOM 1579 O O . PRO A 1 205 ? -15.686 -11.113 5.892 1.00 98.62 205 PRO A O 1
ATOM 1582 N N . TRP A 1 206 ? -13.968 -9.926 6.733 1.00 98.75 206 TRP A N 1
ATOM 1583 C CA . TRP A 1 206 ? -12.924 -10.622 5.999 1.00 98.75 206 TRP A CA 1
ATOM 1584 C C . TRP A 1 206 ? -11.696 -10.820 6.880 1.00 98.75 206 TRP A C 1
ATOM 1586 O O . TRP A 1 206 ? -11.192 -9.868 7.470 1.00 98.75 206 TRP A O 1
ATOM 1596 N N . GLN A 1 207 ? -11.208 -12.057 6.952 1.00 98.56 207 GLN A N 1
ATOM 1597 C CA . GLN A 1 207 ? -9.958 -12.386 7.627 1.00 98.56 207 GLN A CA 1
ATOM 1598 C C . GLN A 1 207 ? -8.900 -12.712 6.577 1.00 98.56 207 GLN A C 1
ATOM 1600 O O . GLN A 1 207 ? -8.928 -13.792 5.987 1.00 98.56 207 GLN A O 1
ATOM 1605 N N . ALA A 1 208 ? -7.937 -11.811 6.390 1.00 98.62 208 ALA A N 1
ATOM 1606 C CA . ALA A 1 208 ? -6.733 -12.143 5.640 1.00 98.62 208 ALA A CA 1
ATOM 1607 C C . ALA A 1 208 ? -5.972 -13.273 6.355 1.00 98.62 208 ALA A C 1
ATOM 1609 O O . ALA A 1 208 ? -5.972 -13.367 7.588 1.00 98.62 208 ALA A O 1
ATOM 1610 N N . ARG A 1 209 ? -5.327 -14.154 5.590 1.00 98.31 209 ARG A N 1
ATOM 1611 C CA . ARG A 1 209 ? -4.692 -15.371 6.118 1.00 98.31 209 ARG A CA 1
ATOM 1612 C C . ARG A 1 209 ? -3.366 -15.077 6.800 1.00 98.31 209 ARG A C 1
ATOM 1614 O O . ARG A 1 209 ? -2.997 -15.783 7.735 1.00 98.31 209 ARG A O 1
ATOM 1621 N N . LYS A 1 210 ? -2.628 -14.082 6.302 1.00 97.75 210 LYS A N 1
ATOM 1622 C CA . LYS A 1 210 ? -1.299 -13.725 6.806 1.00 97.75 210 LYS A CA 1
ATOM 1623 C C . LYS A 1 210 ? -1.079 -12.219 6.777 1.00 97.75 210 LYS A C 1
ATOM 1625 O O . LYS A 1 210 ? -1.498 -11.551 5.835 1.00 97.75 210 LYS A O 1
ATOM 1630 N N . LEU A 1 211 ? -0.365 -11.740 7.788 1.00 97.75 211 LEU A N 1
ATOM 1631 C CA . LEU A 1 211 ? 0.194 -10.399 7.857 1.00 97.75 211 LEU A CA 1
ATOM 1632 C C . LEU A 1 211 ? 1.714 -10.521 7.962 1.00 97.75 211 LEU A C 1
ATOM 1634 O O . LEU A 1 211 ? 2.220 -11.255 8.813 1.00 97.75 211 LEU A O 1
ATOM 1638 N N . TYR A 1 212 ? 2.419 -9.801 7.103 1.00 96.50 212 TYR A N 1
ATOM 1639 C CA . TYR A 1 212 ? 3.870 -9.681 7.108 1.00 96.50 212 TYR A CA 1
ATOM 1640 C C . TYR A 1 212 ? 4.276 -8.214 7.248 1.00 96.50 212 TYR A C 1
ATOM 1642 O O . TYR A 1 212 ? 3.522 -7.308 6.899 1.00 96.50 212 TYR A O 1
ATOM 1650 N N . TYR A 1 213 ? 5.500 -8.002 7.719 1.00 92.50 213 TYR A N 1
ATOM 1651 C CA . TYR A 1 213 ? 6.140 -6.694 7.770 1.00 92.50 213 TYR A CA 1
ATOM 1652 C C . TYR A 1 213 ? 7.356 -6.694 6.848 1.00 92.50 213 TYR A C 1
ATOM 1654 O O . TYR A 1 213 ? 8.000 -7.738 6.682 1.00 92.50 213 TYR A O 1
ATOM 1662 N N . THR A 1 214 ? 7.697 -5.548 6.262 1.00 88.56 214 THR A N 1
ATOM 1663 C CA . THR A 1 214 ? 8.965 -5.406 5.544 1.00 88.56 214 THR A CA 1
ATOM 1664 C C . THR A 1 214 ? 10.127 -5.722 6.488 1.00 88.56 214 THR A C 1
ATOM 1666 O O . THR A 1 214 ? 10.138 -5.342 7.654 1.00 88.56 214 THR A O 1
ATOM 1669 N N . GLY A 1 215 ? 11.124 -6.472 6.013 1.00 81.25 215 GLY A N 1
ATOM 1670 C CA . GLY A 1 215 ? 12.273 -6.836 6.854 1.00 81.25 215 GLY A CA 1
ATOM 1671 C C . GLY A 1 215 ? 13.240 -5.675 7.109 1.00 81.25 215 GLY A C 1
ATOM 1672 O O . GLY A 1 215 ? 14.098 -5.781 7.984 1.00 81.25 215 GLY A O 1
ATOM 1673 N N . ARG A 1 216 ? 13.128 -4.605 6.313 1.00 76.81 216 ARG A N 1
ATOM 1674 C CA . ARG A 1 216 ? 14.004 -3.432 6.275 1.00 76.81 216 ARG A CA 1
ATOM 1675 C C . ARG A 1 216 ? 13.203 -2.180 5.884 1.00 76.81 216 ARG A C 1
ATOM 1677 O O . ARG A 1 216 ? 12.248 -2.308 5.118 1.00 76.81 216 ARG A O 1
ATOM 1684 N N . TYR A 1 217 ? 13.602 -1.009 6.375 1.00 70.69 217 TYR A N 1
ATOM 1685 C CA . TYR A 1 217 ? 13.132 0.316 5.940 1.00 70.69 217 TYR A CA 1
ATOM 1686 C C . TYR A 1 217 ? 13.838 0.794 4.663 1.00 70.69 217 TYR A C 1
ATOM 1688 O O . TYR A 1 217 ? 13.305 1.635 3.955 1.00 70.69 217 TYR A O 1
ATOM 1696 N N . GLY A 1 218 ? 15.026 0.267 4.343 1.00 65.50 218 GLY A N 1
ATOM 1697 C CA . GLY A 1 218 ? 15.690 0.531 3.061 1.00 65.50 218 GLY A CA 1
ATOM 1698 C C . GLY A 1 218 ? 16.537 1.806 3.003 1.00 65.50 218 GLY A C 1
ATOM 1699 O O . GLY A 1 218 ? 16.998 2.169 1.922 1.00 65.50 218 GLY A O 1
ATOM 1700 N N . PHE A 1 219 ? 16.811 2.461 4.137 1.00 67.25 219 PHE A N 1
ATOM 1701 C CA . PHE A 1 219 ? 17.728 3.605 4.193 1.00 67.25 219 PHE A CA 1
ATOM 1702 C C . PHE A 1 219 ? 19.185 3.187 4.453 1.00 67.25 219 PHE A C 1
ATOM 1704 O O . PHE A 1 219 ? 19.492 2.152 5.055 1.00 67.25 219 PHE A O 1
ATOM 1711 N N . ARG A 1 220 ? 20.133 4.014 3.994 1.00 59.44 220 ARG A N 1
ATOM 1712 C CA . ARG A 1 220 ? 21.567 3.756 4.177 1.00 59.44 220 ARG A CA 1
ATOM 1713 C C . ARG A 1 220 ? 21.933 3.809 5.662 1.00 59.44 220 ARG A C 1
ATOM 1715 O O . ARG A 1 220 ? 21.704 4.815 6.319 1.00 59.44 220 ARG A O 1
ATOM 1722 N N . GLY A 1 221 ? 22.571 2.751 6.162 1.00 65.12 221 GLY A N 1
ATOM 1723 C CA . GLY A 1 221 ? 22.961 2.648 7.573 1.00 65.12 221 GLY A CA 1
ATOM 1724 C C . GLY A 1 221 ? 21.873 2.079 8.484 1.00 65.12 221 GLY A C 1
ATOM 1725 O O . GLY A 1 221 ? 22.049 2.098 9.698 1.00 65.12 221 GLY A O 1
ATOM 1726 N N . GLU A 1 222 ? 20.781 1.553 7.918 1.00 67.44 222 GLU A N 1
ATOM 1727 C CA . GLU A 1 222 ? 19.759 0.849 8.687 1.00 67.44 222 GLU A CA 1
ATOM 1728 C C . GLU A 1 222 ? 20.375 -0.300 9.514 1.00 67.44 222 GLU A C 1
ATOM 1730 O O . GLU A 1 222 ? 21.121 -1.126 8.962 1.00 67.44 222 GLU A O 1
ATOM 1735 N N . PRO A 1 223 ? 20.061 -0.388 10.823 1.00 65.31 223 PRO A N 1
ATOM 1736 C CA . PRO A 1 223 ? 20.477 -1.506 11.655 1.00 65.31 223 PRO A CA 1
ATOM 1737 C C . PRO A 1 223 ? 20.018 -2.845 11.069 1.00 65.31 223 PRO A C 1
ATOM 1739 O O . PRO A 1 223 ? 18.974 -2.947 10.423 1.00 65.31 223 PRO A O 1
ATOM 1742 N N . ALA A 1 224 ? 20.782 -3.909 11.323 1.00 68.06 224 ALA A N 1
ATOM 1743 C CA . ALA A 1 224 ? 20.315 -5.253 11.005 1.00 68.06 224 ALA A CA 1
ATOM 1744 C C . ALA A 1 224 ? 18.980 -5.535 11.717 1.00 68.06 224 ALA A C 1
ATOM 1746 O O . ALA A 1 224 ? 18.735 -5.028 12.814 1.00 68.06 224 ALA A O 1
ATOM 1747 N N . ALA A 1 225 ? 18.128 -6.353 11.093 1.00 67.88 225 ALA A N 1
ATOM 1748 C CA . ALA A 1 225 ? 16.864 -6.757 11.697 1.00 67.88 225 ALA A CA 1
ATOM 1749 C C . ALA A 1 225 ? 17.106 -7.333 13.111 1.00 67.88 225 ALA A C 1
ATOM 1751 O O . ALA A 1 225 ? 18.069 -8.091 13.289 1.00 67.88 225 ALA A O 1
ATOM 1752 N N . PRO A 1 226 ? 16.263 -6.990 14.104 1.00 67.56 226 PRO A N 1
ATOM 1753 C CA . PRO A 1 226 ? 16.376 -7.519 15.458 1.00 67.56 226 PRO A CA 1
ATOM 1754 C C . PRO A 1 226 ? 16.488 -9.048 15.501 1.00 67.56 226 PRO A C 1
ATOM 1756 O O . PRO A 1 226 ? 15.892 -9.766 14.690 1.00 67.56 226 PRO A O 1
ATOM 1759 N N . SER A 1 227 ? 17.242 -9.560 16.475 1.00 67.50 227 SER A N 1
ATOM 1760 C CA . SER A 1 227 ? 17.370 -10.999 16.704 1.00 67.50 227 SER A CA 1
ATOM 1761 C C . SER A 1 227 ? 16.012 -11.623 17.053 1.00 67.50 227 SER A C 1
ATOM 1763 O O . SER A 1 227 ? 15.200 -11.037 17.763 1.00 67.50 227 SER A O 1
ATOM 1765 N N . GLY A 1 228 ? 15.749 -12.827 16.534 1.00 74.62 228 GLY A N 1
ATOM 1766 C CA . GLY A 1 228 ? 14.483 -13.541 16.753 1.00 74.62 228 GLY A CA 1
ATOM 1767 C C . GLY A 1 228 ? 13.387 -13.266 15.716 1.00 74.62 228 GLY A C 1
ATOM 1768 O O . GLY A 1 228 ? 12.345 -13.916 15.760 1.00 74.62 228 GLY A O 1
ATOM 1769 N N . ILE A 1 229 ? 13.619 -12.376 14.745 1.00 78.12 229 ILE A N 1
ATOM 1770 C CA . ILE A 1 229 ? 12.723 -12.201 13.595 1.00 78.12 229 ILE A CA 1
ATOM 1771 C C . ILE A 1 229 ? 13.063 -13.234 12.514 1.00 78.12 229 ILE A C 1
ATOM 1773 O O . ILE A 1 229 ? 14.213 -13.368 12.096 1.00 78.12 229 ILE A O 1
ATOM 1777 N N . THR A 1 230 ? 12.050 -13.955 12.027 1.00 84.62 230 THR A N 1
ATOM 1778 C CA . THR A 1 230 ? 12.198 -14.830 10.854 1.00 84.62 230 THR A CA 1
ATOM 1779 C C . THR A 1 230 ? 12.017 -14.004 9.588 1.00 84.62 230 THR A C 1
ATOM 1781 O O . THR A 1 230 ? 10.912 -13.550 9.294 1.00 84.62 230 THR A O 1
ATOM 1784 N N . LEU A 1 231 ? 13.097 -13.814 8.832 1.00 86.56 231 LEU A N 1
ATOM 1785 C CA . LEU A 1 231 ? 13.038 -13.157 7.530 1.00 86.56 231 LEU A CA 1
ATOM 1786 C C . LEU A 1 231 ? 12.610 -14.160 6.456 1.00 86.56 231 LEU A C 1
ATOM 1788 O O . LEU A 1 231 ? 13.206 -15.227 6.321 1.00 86.56 231 LEU A O 1
ATOM 1792 N N . LEU A 1 232 ? 11.600 -13.788 5.671 1.00 89.25 232 LEU A N 1
ATOM 1793 C CA . LEU A 1 232 ? 11.233 -14.492 4.447 1.00 89.25 232 LEU A CA 1
ATOM 1794 C C . LEU A 1 232 ? 11.930 -13.796 3.269 1.00 89.25 232 LEU A C 1
ATOM 1796 O O . LEU A 1 232 ? 11.506 -12.703 2.891 1.00 89.25 232 LEU A O 1
ATOM 1800 N N . PRO A 1 233 ? 13.003 -14.371 2.697 1.00 89.12 233 PRO A N 1
ATOM 1801 C CA . PRO A 1 233 ? 13.627 -13.789 1.521 1.00 89.12 233 PRO A CA 1
ATOM 1802 C C . PRO A 1 233 ? 12.676 -13.902 0.327 1.00 89.12 233 PRO A C 1
ATOM 1804 O O . PRO A 1 233 ? 12.178 -14.985 0.019 1.00 89.12 233 PRO A O 1
ATOM 1807 N N . VAL A 1 234 ? 12.458 -12.784 -0.361 1.00 92.00 234 VAL A N 1
ATOM 1808 C CA . VAL A 1 234 ? 11.705 -12.738 -1.616 1.00 92.00 234 VAL A CA 1
ATOM 1809 C C . VAL A 1 234 ? 12.665 -12.387 -2.740 1.00 92.00 234 VAL A C 1
ATOM 1811 O O . VAL A 1 234 ? 13.410 -11.414 -2.651 1.00 92.00 234 VAL A O 1
ATOM 1814 N N . ARG A 1 235 ? 12.677 -13.216 -3.783 1.00 93.31 235 ARG A N 1
ATOM 1815 C CA . ARG A 1 235 ? 13.600 -13.092 -4.908 1.00 93.31 235 ARG A CA 1
ATOM 1816 C C . ARG A 1 235 ? 12.948 -12.367 -6.078 1.00 93.31 235 ARG A C 1
ATOM 1818 O O . ARG A 1 235 ? 12.288 -12.990 -6.902 1.00 93.31 235 ARG A O 1
ATOM 1825 N N . THR A 1 236 ? 13.165 -11.060 -6.154 1.00 96.12 236 THR A N 1
ATOM 1826 C CA . THR A 1 236 ? 12.734 -10.218 -7.284 1.00 96.12 236 THR A CA 1
ATOM 1827 C C . THR A 1 236 ? 13.793 -10.123 -8.390 1.00 96.12 236 THR A C 1
ATOM 1829 O O . THR A 1 236 ? 13.523 -9.612 -9.471 1.00 96.12 236 THR A O 1
ATOM 1832 N N . ASP A 1 237 ? 14.986 -10.673 -8.155 1.00 96.00 237 ASP A N 1
ATOM 1833 C CA . ASP A 1 237 ? 16.113 -10.750 -9.095 1.00 96.00 237 ASP A CA 1
ATOM 1834 C C . ASP A 1 237 ? 15.952 -11.856 -10.158 1.00 96.00 237 ASP A C 1
ATOM 1836 O O . ASP A 1 237 ? 16.863 -12.129 -10.939 1.00 96.00 237 ASP A O 1
ATOM 1840 N N . VAL A 1 238 ? 14.807 -12.540 -10.174 1.00 96.38 238 VAL A N 1
ATOM 1841 C CA . VAL A 1 238 ? 14.520 -13.631 -11.107 1.00 96.38 238 VAL A CA 1
ATOM 1842 C C . VAL A 1 238 ? 14.106 -13.059 -12.458 1.00 96.38 238 VAL A C 1
ATOM 1844 O O . VAL A 1 238 ? 13.200 -12.235 -12.530 1.00 96.38 238 VAL A O 1
ATOM 1847 N N . TYR A 1 239 ? 14.755 -13.528 -13.525 1.00 97.25 2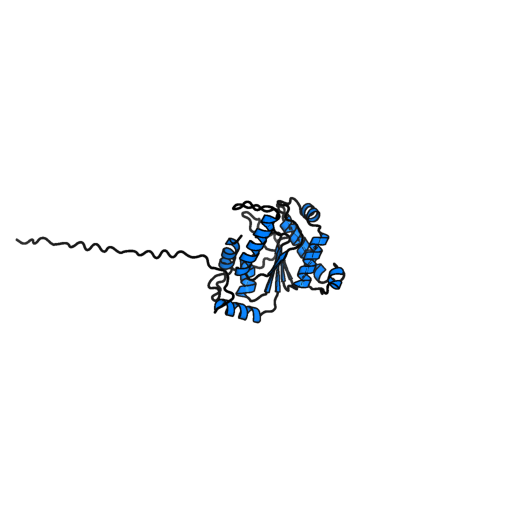39 TYR A N 1
ATOM 1848 C CA . TYR A 1 239 ? 14.439 -13.141 -14.898 1.00 97.25 239 TYR A CA 1
ATOM 1849 C C . TYR A 1 239 ? 13.135 -13.788 -15.371 1.00 97.25 239 TYR A C 1
ATOM 1851 O O . TYR A 1 239 ? 12.993 -15.012 -15.307 1.00 97.25 239 TYR A O 1
ATOM 1859 N N . ASP A 1 240 ? 12.217 -12.978 -15.891 1.00 97.50 240 ASP A N 1
ATOM 1860 C CA . ASP A 1 240 ? 10.977 -13.426 -16.512 1.00 97.50 240 ASP A CA 1
ATOM 1861 C C . ASP A 1 240 ? 11.095 -13.367 -18.046 1.00 97.50 240 ASP A C 1
ATOM 1863 O O . ASP A 1 240 ? 11.115 -12.276 -18.622 1.00 97.50 240 ASP A O 1
ATOM 1867 N N . PRO A 1 241 ? 11.132 -14.516 -18.750 1.00 96.50 241 PRO A N 1
ATOM 1868 C CA . PRO A 1 241 ? 11.241 -14.543 -20.207 1.00 96.50 241 PRO A CA 1
ATOM 1869 C C . PRO A 1 241 ? 10.068 -13.894 -20.949 1.00 96.50 241 PRO A C 1
ATOM 1871 O O . PRO A 1 241 ? 10.238 -13.493 -22.098 1.00 96.50 241 PRO A O 1
ATOM 1874 N N . LEU A 1 242 ? 8.882 -13.811 -20.333 1.00 95.75 242 LEU A N 1
ATOM 1875 C CA . LEU A 1 242 ? 7.726 -13.154 -20.944 1.00 95.75 242 LEU A CA 1
ATOM 1876 C C . LEU A 1 242 ? 7.893 -11.633 -20.930 1.00 95.75 242 LEU A C 1
ATOM 1878 O O . LEU A 1 242 ? 7.609 -10.984 -21.934 1.00 95.75 242 LEU A O 1
ATOM 1882 N N . LEU A 1 243 ? 8.357 -11.082 -19.805 1.00 94.94 243 LEU A N 1
ATOM 1883 C CA . LEU A 1 243 ? 8.590 -9.643 -19.637 1.00 94.94 243 LEU A CA 1
ATOM 1884 C C . LEU A 1 243 ? 9.931 -9.205 -20.248 1.00 94.94 243 LEU A C 1
ATOM 1886 O O . LEU A 1 243 ? 10.127 -8.038 -20.581 1.00 94.94 243 LEU A O 1
ATOM 1890 N N . GLY A 1 244 ? 10.861 -10.147 -20.415 1.00 95.38 244 GLY A N 1
ATOM 1891 C CA . GLY A 1 244 ? 12.205 -9.900 -20.920 1.00 95.38 244 GLY A CA 1
ATOM 1892 C C . GLY A 1 244 ? 13.128 -9.216 -19.905 1.00 95.38 244 GLY A C 1
ATOM 1893 O O . GLY A 1 244 ? 14.173 -8.700 -20.306 1.00 95.38 244 GLY A O 1
ATOM 1894 N N . ALA A 1 245 ? 12.760 -9.200 -18.624 1.00 95.88 245 ALA A N 1
ATOM 1895 C CA . ALA A 1 245 ? 13.435 -8.488 -17.542 1.00 95.88 245 ALA A CA 1
ATOM 1896 C C . ALA A 1 245 ? 13.294 -9.253 -16.218 1.00 95.88 245 ALA A C 1
ATOM 1898 O O . ALA A 1 245 ? 12.434 -10.124 -16.074 1.00 95.88 245 ALA A O 1
ATOM 1899 N N . THR A 1 246 ? 14.122 -8.919 -15.238 1.00 97.56 246 THR A N 1
ATOM 1900 C CA . THR A 1 246 ? 13.883 -9.265 -13.834 1.00 97.56 246 THR A CA 1
ATOM 1901 C C . THR A 1 246 ? 12.821 -8.348 -13.230 1.00 97.56 246 THR A C 1
ATOM 1903 O O . THR A 1 246 ? 12.651 -7.208 -13.662 1.00 97.56 246 THR A O 1
ATOM 1906 N N . TYR A 1 247 ? 12.124 -8.801 -12.188 1.00 97.44 247 TYR A N 1
ATOM 1907 C CA . TYR A 1 247 ? 11.138 -7.953 -11.503 1.00 97.44 247 TYR A CA 1
ATOM 1908 C C . TYR A 1 247 ? 11.788 -6.753 -10.801 1.00 97.44 247 TYR A C 1
ATOM 1910 O O . TYR A 1 247 ? 11.184 -5.692 -10.702 1.00 97.44 247 TYR A O 1
ATOM 1918 N N . SER A 1 248 ? 13.042 -6.891 -10.362 1.00 96.44 248 SER A N 1
ATOM 1919 C CA . SER A 1 248 ? 13.852 -5.780 -9.859 1.00 96.44 248 SER A CA 1
ATOM 1920 C C . SER A 1 248 ? 14.150 -4.720 -10.921 1.00 96.44 248 SER A C 1
ATOM 1922 O O . SER A 1 248 ? 14.124 -3.538 -10.590 1.00 96.44 248 SER A O 1
ATOM 1924 N N . GLU A 1 249 ? 14.406 -5.103 -12.175 1.00 96.25 249 GLU A N 1
ATOM 1925 C CA . GLU A 1 249 ? 14.542 -4.143 -13.281 1.00 96.25 249 GLU A CA 1
ATOM 1926 C C . GLU A 1 249 ? 13.210 -3.430 -13.540 1.00 96.25 249 GLU A C 1
ATOM 1928 O O . GLU A 1 249 ? 13.186 -2.204 -13.522 1.00 96.25 249 GLU A O 1
ATOM 1933 N N . VAL A 1 250 ? 12.101 -4.176 -13.656 1.00 95.94 250 VAL A N 1
ATOM 1934 C CA . VAL A 1 250 ? 10.757 -3.592 -13.850 1.00 95.94 250 VAL A CA 1
ATOM 1935 C C . VAL A 1 250 ? 10.403 -2.627 -12.717 1.00 95.94 250 VAL A C 1
ATOM 1937 O O . VAL A 1 250 ? 9.940 -1.522 -12.972 1.00 95.94 250 VAL A O 1
ATOM 1940 N N . GLY A 1 251 ? 10.654 -3.003 -11.461 1.00 95.19 251 GLY A N 1
ATOM 1941 C CA . GLY A 1 251 ? 10.383 -2.139 -10.314 1.00 95.19 251 GLY A CA 1
ATOM 1942 C C . GLY A 1 251 ? 11.288 -0.906 -10.251 1.00 95.19 251 GLY A C 1
ATOM 1943 O O . GLY A 1 251 ? 10.840 0.157 -9.835 1.00 95.19 251 GLY A O 1
ATOM 1944 N N . SER A 1 252 ? 12.547 -1.020 -10.687 1.00 94.38 252 SER A N 1
ATOM 1945 C CA . SER A 1 252 ? 13.459 0.131 -10.756 1.00 94.38 252 SER A CA 1
ATOM 1946 C C . SER A 1 252 ? 13.036 1.122 -11.842 1.00 94.38 252 SER A C 1
ATOM 1948 O O . SER A 1 252 ? 13.120 2.327 -11.629 1.00 94.38 252 SER A O 1
ATOM 1950 N N . GLU A 1 253 ? 12.569 0.619 -12.988 1.00 94.44 253 GLU A N 1
ATOM 1951 C CA . GLU A 1 253 ? 11.990 1.431 -14.065 1.00 94.44 253 GLU A CA 1
ATOM 1952 C C . GLU A 1 253 ? 10.674 2.080 -13.624 1.00 94.44 253 GLU A C 1
ATOM 1954 O O . GLU A 1 253 ? 10.476 3.263 -13.862 1.00 94.44 253 GLU A O 1
ATOM 1959 N N . ALA A 1 254 ? 9.804 1.349 -12.922 1.00 94.38 254 ALA A N 1
ATOM 1960 C CA . ALA A 1 254 ? 8.571 1.907 -12.373 1.00 94.38 254 ALA A CA 1
ATOM 1961 C C . ALA A 1 254 ? 8.875 3.083 -11.433 1.00 94.38 254 ALA A C 1
ATOM 1963 O O . ALA A 1 254 ? 8.331 4.168 -11.603 1.00 94.38 254 ALA A O 1
ATOM 1964 N N . ARG A 1 255 ? 9.834 2.909 -10.514 1.00 91.19 255 ARG A N 1
ATOM 1965 C CA . ARG A 1 255 ? 10.244 3.949 -9.560 1.00 91.19 255 ARG A CA 1
ATOM 1966 C C . ARG A 1 255 ? 10.804 5.213 -10.221 1.00 91.19 255 ARG A C 1
ATOM 1968 O O . ARG A 1 255 ? 10.804 6.253 -9.580 1.00 91.19 255 ARG A O 1
ATOM 1975 N N . SER A 1 256 ? 11.263 5.167 -11.477 1.00 91.50 256 SER A N 1
ATOM 1976 C CA . SER A 1 256 ? 11.699 6.381 -12.187 1.00 91.50 256 SER A CA 1
ATOM 1977 C C . SER A 1 256 ? 10.545 7.277 -12.659 1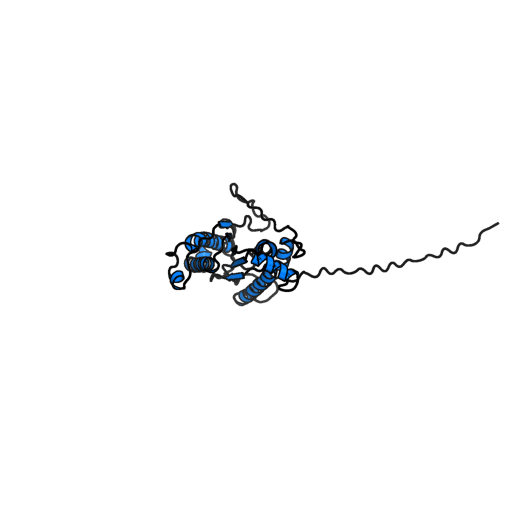.00 91.50 256 SER A C 1
ATOM 1979 O O . SER A 1 256 ? 10.798 8.247 -13.368 1.00 91.50 256 SER A O 1
ATOM 1981 N N . TYR A 1 257 ? 9.298 6.909 -12.348 1.00 90.75 257 TYR A N 1
ATOM 1982 C CA . TYR A 1 257 ? 8.090 7.702 -12.596 1.00 90.75 257 TYR A CA 1
ATOM 1983 C C . TYR A 1 257 ? 7.560 8.408 -11.334 1.00 90.75 257 TYR A C 1
ATOM 1985 O O . TYR A 1 257 ? 6.489 9.006 -11.412 1.00 90.75 257 TYR A O 1
ATOM 1993 N N . HIS A 1 258 ? 8.304 8.341 -10.221 1.00 85.00 258 HIS A N 1
ATOM 1994 C CA . HIS A 1 258 ? 8.199 9.250 -9.069 1.00 85.00 258 HIS A CA 1
ATOM 1995 C C . HIS A 1 258 ? 9.224 10.383 -9.167 1.00 85.00 258 HIS A C 1
ATOM 1997 O O . HIS A 1 258 ? 10.225 10.213 -9.907 1.00 85.00 258 HIS A O 1
#